Protein AF-A0A8S1RZX2-F1 (afdb_monomer_lite)

Radius of gyration: 19.87 Å; chains: 1; bounding box: 46×43×67 Å

Foldseek 3Di:
DDPPPPPPPPPDPADLALADQQFDQDCPVQQVVQVVVVVVVVLQVHDPVVVQVLVQVLLVCLPPPCNLVVQVQFAFPVNSVSRVSSVVVLVVVVKDKDKAAAPVQDKDKGWRDKAKFKDLDPPDGLQVGDRQPVPVVCVVVVVVSVVVVGQMKMKMKIKMWIQHSIGMDIHPDDHDSSHTKIWMKMFIDRDDDPVNVVVVVCCVVDPDDDDDPPDDDTSIHTYGINCNVCVVRVVRD

pLDDT: mean 73.35, std 20.53, range [26.11, 96.25]

Secondary structure (DSSP, 8-state):
-------TTSS-S--SSS--TT-B---GGGHHHHHHHHHHHHHTT--THHHHHHHHHHHHGGGSTTHHHHHHHHB-HHHHHHHHHHHHHHHHTT--EEEEE-TTS--EEEEEEEEEEEES-TTS-TTSPPP-TT-GGGHHHHHHHHHTT---EEEEEEEEEEE-SEEEEETTPPP-TT-EEEEEEEEEE----HHHHHHHHHHHHS---------S----EEEEETTHHHHH-GGG-

Organism: Paramecium octaurelia (NCBI:txid43137)

Sequence (237 aa):
MIKFCLNLKNYFSSSILPYNPKGYKNIQKYIEHHELIQKRLSTLEIQEDQFIFAFNNFIDSIQDEDFNEFAREVCDQKLANSFIEGLQRIQNEELKFEKIVDDETEEQIYFTDMNIFVNVNRNVSLFDHEILLNKPNKFPKVTALFSQGEEIMVCLSIGALIKSKVSLIISDQKYEPENFHHVRFMVLKDEFDQNGFFQTLKMAFLLNEKQMFLGQNPTWKIIDIDKYLQKQYPQFF

Structure (mmCIF, N/CA/C/O backbone):
data_AF-A0A8S1RZX2-F1
#
_entry.id   AF-A0A8S1RZX2-F1
#
loop_
_atom_site.group_PDB
_atom_site.id
_atom_site.type_symbol
_atom_site.label_atom_id
_atom_site.label_alt_id
_atom_site.label_comp_id
_atom_site.label_asym_id
_atom_site.label_entity_id
_atom_site.label_seq_id
_atom_site.pdbx_PDB_ins_code
_atom_site.Cartn_x
_atom_site.Cartn_y
_atom_site.Cartn_z
_atom_site.occupancy
_atom_site.B_iso_or_equiv
_atom_site.auth_seq_id
_atom_site.auth_comp_id
_atom_site.auth_asym_id
_atom_site.auth_atom_id
_atom_site.pdbx_PDB_model_num
ATOM 1 N N . MET A 1 1 ? -3.856 -27.407 39.255 1.00 34.25 1 MET A N 1
ATOM 2 C CA . MET A 1 1 ? -4.468 -26.380 38.386 1.00 34.25 1 MET A CA 1
ATOM 3 C C . MET A 1 1 ? -3.375 -25.378 38.026 1.00 34.25 1 MET A C 1
ATOM 5 O O . MET A 1 1 ? -3.146 -24.422 38.753 1.00 34.25 1 MET A O 1
ATOM 9 N N . ILE A 1 2 ? -2.581 -25.702 37.004 1.00 26.11 2 ILE A N 1
ATOM 10 C CA . ILE A 1 2 ? -1.409 -24.915 36.598 1.00 26.11 2 ILE A CA 1
ATOM 11 C C . ILE A 1 2 ? -1.910 -23.850 35.622 1.00 26.11 2 ILE A C 1
ATOM 13 O O . ILE A 1 2 ? -2.366 -24.185 34.532 1.00 26.11 2 ILE A O 1
ATOM 17 N N . LYS A 1 3 ? -1.869 -22.577 36.034 1.00 26.67 3 LYS A N 1
ATOM 18 C CA . LYS A 1 3 ? -2.052 -21.432 35.136 1.00 26.67 3 LYS A CA 1
ATOM 19 C C . LYS A 1 3 ? -0.917 -21.465 34.115 1.00 26.67 3 LYS A C 1
ATOM 21 O O . LYS A 1 3 ? 0.216 -21.115 34.438 1.00 26.67 3 LYS A O 1
ATOM 26 N N . PHE A 1 4 ? -1.227 -21.898 32.898 1.00 27.92 4 PHE A N 1
ATOM 27 C CA . PHE A 1 4 ? -0.392 -21.663 31.727 1.00 27.92 4 PHE A CA 1
ATOM 28 C C . PHE A 1 4 ? -0.425 -20.157 31.435 1.00 27.92 4 PHE A C 1
ATOM 30 O O . PHE A 1 4 ? -1.206 -19.669 30.625 1.00 27.92 4 PHE A O 1
ATOM 37 N N . CYS A 1 5 ? 0.403 -19.391 32.145 1.00 30.59 5 CYS A N 1
ATOM 38 C CA . CYS A 1 5 ? 0.821 -18.082 31.671 1.00 30.59 5 CYS A CA 1
ATOM 39 C C . CYS A 1 5 ? 1.738 -18.340 30.473 1.00 30.59 5 CYS A C 1
ATOM 41 O O . CYS A 1 5 ? 2.952 -18.471 30.630 1.00 30.59 5 CYS A O 1
ATOM 43 N N . LEU A 1 6 ? 1.144 -18.487 29.285 1.00 31.00 6 LEU A N 1
ATOM 44 C CA . LEU A 1 6 ? 1.886 -18.420 28.035 1.00 31.00 6 LEU A CA 1
ATOM 45 C C . LEU A 1 6 ? 2.603 -17.075 28.022 1.00 31.00 6 LEU A C 1
ATOM 47 O O . LEU A 1 6 ? 2.004 -16.002 28.001 1.00 31.00 6 LEU A O 1
ATOM 51 N N . ASN A 1 7 ? 3.919 -17.172 28.133 1.00 30.44 7 ASN A N 1
ATOM 52 C CA . ASN A 1 7 ? 4.860 -16.077 28.118 1.00 30.44 7 ASN A CA 1
ATOM 53 C C . ASN A 1 7 ? 4.867 -15.505 26.685 1.00 30.44 7 ASN A C 1
ATOM 55 O O . ASN A 1 7 ? 5.724 -15.837 25.873 1.00 30.44 7 ASN A O 1
ATOM 59 N N . LEU A 1 8 ? 3.867 -14.676 26.363 1.00 35.41 8 LEU A N 1
ATOM 60 C CA . LEU A 1 8 ? 3.617 -14.035 25.059 1.00 35.41 8 LEU A CA 1
ATOM 61 C C . LEU A 1 8 ? 4.690 -13.006 24.649 1.00 35.41 8 LEU A C 1
ATOM 63 O O . LEU A 1 8 ? 4.496 -12.236 23.716 1.00 35.41 8 LEU A O 1
ATOM 67 N N . LYS A 1 9 ? 5.843 -12.974 25.323 1.00 31.30 9 LYS A N 1
ATOM 68 C CA . LYS A 1 9 ? 6.919 -12.019 25.029 1.00 31.30 9 LYS A CA 1
ATOM 69 C C . LYS A 1 9 ? 7.837 -12.423 23.873 1.00 31.30 9 LYS A C 1
ATOM 71 O O . LYS A 1 9 ? 8.631 -11.590 23.462 1.00 31.30 9 LYS A O 1
ATOM 76 N N . ASN A 1 10 ? 7.717 -13.640 23.329 1.00 30.91 10 ASN A N 1
ATOM 77 C CA . ASN A 1 10 ? 8.643 -14.154 22.306 1.00 30.91 10 ASN A CA 1
ATOM 78 C C . ASN A 1 10 ? 7.989 -14.710 21.024 1.00 30.91 10 ASN A C 1
ATOM 80 O O . ASN A 1 10 ? 8.680 -15.344 20.233 1.00 30.91 10 ASN A O 1
ATOM 84 N N . TYR A 1 11 ? 6.704 -14.448 20.762 1.00 34.06 11 TYR A N 1
ATOM 85 C CA . TYR A 1 11 ? 6.093 -14.764 19.462 1.00 34.06 11 TYR A CA 1
ATOM 86 C C . TYR A 1 11 ? 5.983 -13.496 18.616 1.00 34.06 11 TYR A C 1
ATOM 88 O O . TYR A 1 11 ? 4.933 -12.876 18.511 1.00 34.06 11 TYR A O 1
ATOM 96 N N . PHE A 1 12 ? 7.136 -13.141 18.051 1.00 34.50 12 PHE A N 1
ATOM 97 C CA . PHE A 1 12 ? 7.386 -12.073 17.089 1.00 34.50 12 PHE A CA 1
ATOM 98 C C . PHE A 1 12 ? 7.160 -10.627 17.551 1.00 34.50 12 PHE A C 1
ATOM 100 O O . PHE A 1 12 ? 6.089 -10.185 17.946 1.00 34.50 12 PHE A O 1
ATOM 107 N N . SER A 1 13 ? 8.187 -9.821 17.312 1.00 39.94 13 SER A N 1
ATOM 108 C CA . SER A 1 13 ? 8.127 -8.369 17.160 1.00 39.94 13 SER A CA 1
ATOM 109 C C . SER A 1 13 ? 7.334 -7.921 15.908 1.00 39.94 13 SER A C 1
ATOM 111 O O . SER A 1 13 ? 7.712 -6.937 15.273 1.00 39.94 13 SER A O 1
ATOM 113 N N . SER A 1 14 ? 6.299 -8.655 15.483 1.00 52.69 14 SER A N 1
ATOM 114 C CA . SER A 1 14 ? 5.601 -8.482 14.201 1.00 52.69 14 SER A CA 1
ATOM 115 C C . SER A 1 14 ? 4.164 -8.024 14.420 1.00 52.69 14 SER A C 1
ATOM 117 O O . SER A 1 14 ? 3.421 -8.651 15.170 1.00 52.69 14 SER A O 1
ATOM 119 N N . SER A 1 15 ? 3.761 -6.955 13.741 1.00 65.31 15 SER A N 1
ATOM 120 C CA . SER A 1 15 ? 2.368 -6.501 13.704 1.00 65.31 15 SER A CA 1
ATOM 121 C C . SER A 1 15 ? 1.402 -7.649 13.358 1.00 65.31 15 SER A C 1
ATOM 123 O O . SER A 1 15 ? 1.743 -8.503 12.541 1.00 65.31 15 SER A O 1
ATOM 125 N N . ILE A 1 16 ? 0.215 -7.676 13.978 1.00 80.19 16 ILE A N 1
ATOM 126 C CA . ILE A 1 16 ? -0.843 -8.678 13.716 1.00 80.19 16 ILE A CA 1
ATOM 127 C C . ILE A 1 16 ? -1.380 -8.545 12.287 1.00 80.19 16 ILE A C 1
ATOM 129 O O . ILE A 1 16 ? -1.708 -9.542 11.656 1.00 80.19 16 ILE A O 1
ATOM 133 N N . LEU A 1 17 ? -1.415 -7.315 11.779 1.00 88.94 17 LEU A N 1
ATOM 134 C CA . LEU A 1 17 ? -1.855 -6.958 10.437 1.00 88.94 17 LEU A CA 1
ATOM 135 C C . LEU A 1 17 ? -0.708 -6.228 9.712 1.00 88.94 17 LEU A C 1
ATOM 137 O O . LEU A 1 17 ? 0.071 -5.544 10.391 1.00 88.94 17 LEU A O 1
ATOM 141 N N . PRO A 1 18 ? -0.592 -6.296 8.373 1.00 92.25 18 PRO A N 1
ATOM 142 C CA . PRO A 1 18 ? 0.339 -5.475 7.588 1.00 92.25 18 PRO A CA 1
ATOM 143 C C . PRO A 1 18 ? -0.074 -3.994 7.531 1.00 92.25 18 PRO A C 1
ATOM 145 O O . PRO A 1 18 ? -0.214 -3.394 6.476 1.00 92.25 18 PRO A O 1
ATOM 148 N N . TYR A 1 19 ? -0.304 -3.408 8.700 1.00 92.06 19 TYR A N 1
ATOM 149 C CA . TYR A 1 19 ? -0.758 -2.047 8.917 1.00 92.06 19 TYR A CA 1
ATOM 150 C C . TYR A 1 19 ? -0.314 -1.619 10.320 1.00 92.06 19 TYR A C 1
ATOM 152 O O . TYR A 1 19 ? -0.424 -2.386 11.281 1.00 92.06 19 TYR A O 1
ATOM 160 N N . ASN A 1 20 ? 0.225 -0.413 10.445 1.00 90.56 20 ASN A N 1
ATOM 161 C CA . ASN A 1 20 ? 0.662 0.194 11.693 1.00 90.56 20 ASN A CA 1
ATOM 162 C C . ASN A 1 20 ? -0.314 1.318 12.066 1.00 90.56 20 ASN A C 1
ATOM 164 O O . ASN A 1 20 ? -0.134 2.432 11.581 1.00 90.56 20 ASN A O 1
ATOM 168 N N . PRO A 1 21 ? -1.277 1.103 12.981 1.00 86.00 21 PRO A N 1
ATOM 169 C CA . PRO A 1 21 ? -2.281 2.127 13.290 1.00 86.00 21 PRO A CA 1
ATOM 170 C C . PRO A 1 21 ? -1.715 3.406 13.924 1.00 86.00 21 PRO A C 1
ATOM 172 O O . PRO A 1 21 ? -2.374 4.438 13.950 1.00 86.00 21 PRO A O 1
ATOM 175 N N . LYS A 1 22 ? -0.471 3.366 14.422 1.00 86.88 22 LYS A N 1
ATOM 176 C CA . LYS A 1 22 ? 0.242 4.552 14.927 1.00 86.88 22 LYS A CA 1
ATOM 177 C C . LYS A 1 22 ? 0.877 5.402 13.824 1.00 86.88 22 LYS A C 1
ATOM 179 O O . LYS A 1 22 ? 1.449 6.443 14.139 1.00 86.88 22 LYS A O 1
ATOM 184 N N . GLY A 1 23 ? 0.879 4.898 12.590 1.00 88.19 23 GLY A N 1
ATOM 185 C CA . GLY A 1 23 ? 1.500 5.496 11.416 1.00 88.19 23 GLY A CA 1
ATOM 186 C C . GLY A 1 23 ? 2.916 6.029 11.634 1.00 88.19 23 GLY A C 1
ATOM 187 O O . GLY A 1 23 ? 3.683 5.577 12.495 1.00 88.19 23 GLY A O 1
ATOM 188 N N . TYR A 1 24 ? 3.266 6.999 10.801 1.00 90.25 24 TYR A N 1
ATOM 189 C CA . TYR A 1 24 ? 4.520 7.731 10.789 1.00 90.25 24 TYR A CA 1
ATOM 190 C C . TYR A 1 24 ? 4.225 9.232 10.871 1.00 90.25 24 TYR A C 1
ATOM 192 O O . TYR A 1 24 ? 3.412 9.746 10.114 1.00 90.25 24 TYR A O 1
ATOM 200 N N . LYS A 1 25 ? 4.922 9.942 11.769 1.00 86.50 25 LYS A N 1
ATOM 201 C CA . LYS A 1 25 ? 4.722 11.391 11.997 1.00 86.50 25 LYS A CA 1
ATOM 202 C C . LYS A 1 25 ? 5.860 12.273 11.486 1.00 86.50 25 LYS A C 1
ATOM 204 O O . LYS A 1 25 ? 5.687 13.465 11.278 1.00 86.50 25 LYS A O 1
ATOM 209 N N . ASN A 1 26 ? 7.058 11.709 11.324 1.00 84.00 26 ASN A N 1
ATOM 210 C CA . ASN A 1 26 ? 8.225 12.471 10.883 1.00 84.00 26 ASN A CA 1
ATOM 211 C C . ASN A 1 26 ? 8.453 12.277 9.382 1.00 84.00 26 ASN A C 1
ATOM 213 O O . ASN A 1 26 ? 9.113 11.318 8.967 1.00 84.00 26 ASN A O 1
ATOM 217 N N . ILE A 1 27 ? 7.908 13.210 8.601 1.00 84.50 27 ILE A N 1
ATOM 218 C CA . ILE A 1 27 ? 7.980 13.199 7.138 1.00 84.50 27 ILE A CA 1
ATOM 219 C C . ILE A 1 27 ? 9.091 14.090 6.565 1.00 84.50 27 ILE A C 1
ATOM 221 O O . ILE A 1 27 ? 9.415 13.967 5.389 1.00 84.50 27 ILE A O 1
ATOM 225 N N . GLN A 1 28 ? 9.726 14.939 7.386 1.00 84.88 28 GLN A N 1
ATOM 226 C CA . GLN A 1 28 ? 10.632 16.003 6.923 1.00 84.88 28 GLN A CA 1
ATOM 227 C C . GLN A 1 28 ? 11.755 15.487 6.016 1.00 84.88 28 GLN A C 1
ATOM 229 O O . GLN A 1 28 ? 12.095 16.106 5.013 1.00 84.88 28 GLN A O 1
ATOM 234 N N . LYS A 1 29 ? 12.308 14.315 6.343 1.00 84.50 29 LYS A N 1
ATOM 235 C CA . LYS A 1 29 ? 13.390 13.681 5.575 1.00 84.50 29 LYS A CA 1
ATOM 236 C C . LYS A 1 29 ? 12.986 13.201 4.175 1.00 84.50 29 LYS A C 1
ATOM 238 O O . LYS A 1 29 ? 13.853 12.761 3.433 1.00 84.50 29 LYS A O 1
ATOM 243 N N . TYR A 1 30 ? 11.698 13.213 3.836 1.00 82.88 30 TYR A N 1
ATOM 244 C CA . TYR A 1 30 ? 11.186 12.747 2.547 1.00 82.88 3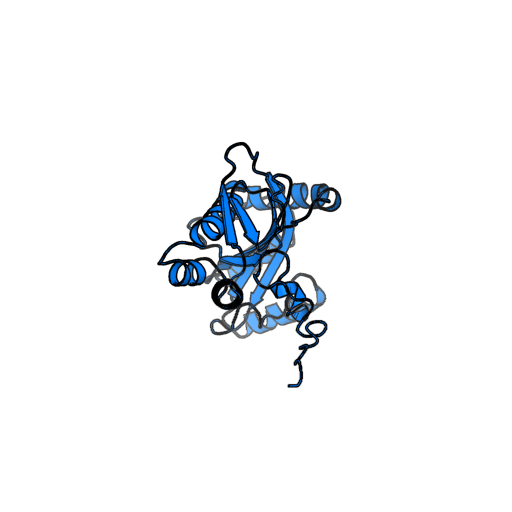0 TYR A CA 1
ATOM 245 C C . TYR A 1 30 ? 10.814 13.885 1.598 1.00 82.88 30 TYR A C 1
ATOM 247 O O . TYR A 1 30 ? 10.617 13.619 0.421 1.00 82.88 30 TYR A O 1
ATOM 255 N N . ILE A 1 31 ? 10.770 15.134 2.072 1.00 82.38 31 ILE A N 1
ATOM 256 C CA . ILE A 1 31 ? 10.348 16.287 1.262 1.00 82.38 31 ILE A CA 1
ATOM 257 C C . ILE A 1 31 ? 11.275 16.479 0.053 1.00 82.38 31 ILE A C 1
ATOM 259 O O . ILE A 1 31 ? 10.807 16.542 -1.078 1.00 82.38 31 ILE A O 1
ATOM 263 N N . GLU A 1 32 ? 12.594 16.462 0.269 1.00 79.00 32 GLU A N 1
ATOM 264 C CA . GLU A 1 32 ? 13.575 16.619 -0.818 1.00 79.00 32 GLU A CA 1
ATOM 265 C C . GLU A 1 32 ? 13.512 15.467 -1.839 1.00 79.00 32 GLU A C 1
ATOM 267 O O . GLU A 1 32 ? 13.664 15.670 -3.044 1.00 79.00 32 GLU A O 1
ATOM 272 N N . HIS A 1 33 ? 13.270 14.238 -1.370 1.00 80.25 33 HIS A N 1
ATOM 273 C CA . HIS A 1 33 ? 13.117 13.076 -2.247 1.00 80.25 33 HIS A CA 1
ATOM 274 C C . HIS A 1 33 ? 11.814 13.134 -3.047 1.00 80.25 33 HIS A C 1
ATOM 276 O O . HIS A 1 33 ? 11.810 12.778 -4.228 1.00 80.25 33 HIS A O 1
ATOM 282 N N . HIS A 1 34 ? 10.738 13.612 -2.425 1.00 88.44 34 HIS A N 1
ATOM 283 C CA . HIS A 1 34 ? 9.432 13.737 -3.046 1.00 88.44 34 HIS A CA 1
ATOM 284 C C . HIS A 1 34 ? 9.476 14.664 -4.260 1.00 88.44 34 HIS A C 1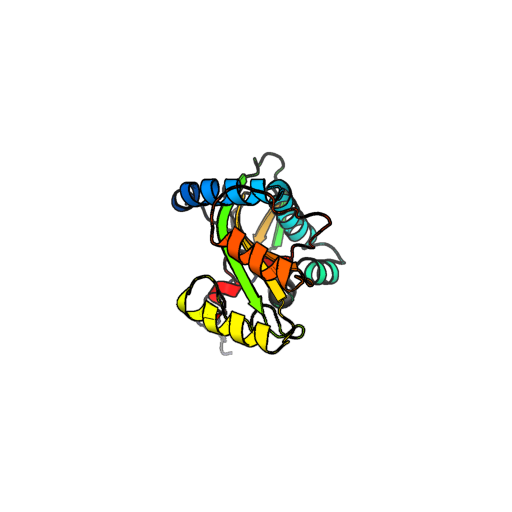
ATOM 286 O O . HIS A 1 34 ? 9.073 14.220 -5.327 1.00 88.44 34 HIS A O 1
ATOM 292 N N . GLU A 1 35 ? 10.045 15.870 -4.156 1.00 86.88 35 GLU A N 1
ATOM 293 C CA . GLU A 1 35 ? 10.114 16.817 -5.285 1.00 86.88 35 GLU A CA 1
ATOM 294 C C . GLU A 1 35 ? 10.847 16.226 -6.503 1.00 86.88 35 GLU A C 1
ATOM 296 O O . GLU A 1 35 ? 10.402 16.341 -7.651 1.00 86.88 35 GLU A O 1
ATOM 301 N N . LEU A 1 36 ? 11.970 15.537 -6.263 1.00 82.50 36 LEU A N 1
ATOM 302 C CA . LEU A 1 36 ? 12.744 14.900 -7.328 1.00 82.50 36 LEU A CA 1
ATOM 303 C C . LEU A 1 36 ? 11.964 13.763 -7.997 1.00 82.50 36 LEU A C 1
ATOM 305 O O . LEU A 1 36 ? 12.006 13.624 -9.223 1.00 82.50 36 LEU A O 1
ATOM 309 N N . ILE A 1 37 ? 11.298 12.925 -7.203 1.00 80.81 37 ILE A N 1
ATOM 310 C CA . ILE A 1 37 ? 10.537 11.781 -7.710 1.00 80.81 37 ILE A CA 1
ATOM 311 C C . ILE A 1 37 ? 9.271 12.264 -8.413 1.00 80.81 37 ILE A C 1
ATOM 313 O O . ILE A 1 37 ? 9.016 11.821 -9.526 1.00 80.81 37 ILE A O 1
ATOM 317 N N . GLN A 1 38 ? 8.540 13.215 -7.835 1.00 83.75 38 GLN A N 1
ATOM 318 C CA . GLN A 1 38 ? 7.353 13.832 -8.422 1.00 83.75 38 GLN A CA 1
ATOM 319 C C . GLN A 1 38 ? 7.666 14.391 -9.809 1.00 83.75 38 GLN A C 1
ATOM 321 O O . GLN A 1 38 ? 7.003 14.023 -10.774 1.00 83.75 38 GLN A O 1
ATOM 326 N N . LYS A 1 39 ? 8.753 15.165 -9.958 1.00 80.00 39 LYS A N 1
ATOM 327 C CA . LYS A 1 39 ? 9.185 15.659 -11.275 1.00 80.00 39 LYS A CA 1
ATOM 328 C C . LYS A 1 39 ? 9.396 14.522 -12.279 1.00 80.00 39 LYS A C 1
ATOM 330 O O . LYS A 1 39 ? 9.016 14.656 -13.440 1.00 80.00 39 LYS A O 1
ATOM 335 N N . ARG A 1 40 ? 9.996 13.403 -11.856 1.00 73.06 40 ARG A N 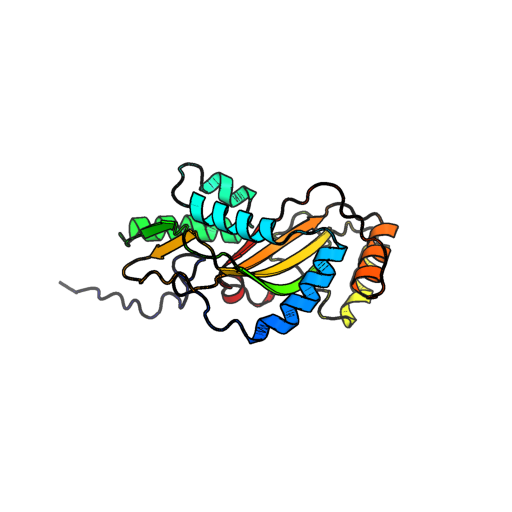1
ATOM 336 C CA . ARG A 1 40 ? 10.167 12.223 -12.720 1.00 73.06 40 ARG A CA 1
ATOM 337 C C . ARG A 1 40 ? 8.816 11.605 -13.069 1.00 73.06 40 ARG A C 1
ATOM 339 O O . ARG A 1 40 ? 8.561 11.392 -14.245 1.00 73.06 40 ARG A O 1
ATOM 346 N N . LEU A 1 41 ? 7.938 11.375 -12.099 1.00 75.12 41 LEU A N 1
ATOM 347 C CA . LEU A 1 41 ? 6.613 10.794 -12.330 1.00 75.12 41 LEU A CA 1
ATOM 348 C C . LEU A 1 41 ? 5.735 11.665 -13.237 1.00 75.12 41 LEU A C 1
ATOM 350 O O . LEU A 1 41 ? 5.081 11.119 -14.121 1.00 75.12 41 LEU A O 1
ATOM 354 N N . SER A 1 42 ? 5.812 12.997 -13.139 1.00 72.88 42 SER A N 1
ATOM 355 C CA . SER A 1 42 ? 5.148 13.900 -14.087 1.00 72.88 42 SER A CA 1
ATOM 356 C C . SER A 1 42 ? 5.639 13.699 -15.522 1.00 72.88 42 SER A C 1
ATOM 358 O O . SER A 1 42 ? 4.831 13.703 -16.444 1.00 72.88 42 SER A O 1
ATOM 360 N N . THR A 1 43 ? 6.943 13.466 -15.738 1.00 69.12 43 THR A N 1
ATOM 361 C CA . THR A 1 43 ? 7.455 13.141 -17.089 1.00 69.12 43 THR A CA 1
ATOM 362 C C . THR A 1 43 ? 6.988 11.780 -17.603 1.00 69.12 43 THR A C 1
ATOM 364 O O . THR A 1 43 ? 7.095 11.516 -18.798 1.00 69.12 43 THR A O 1
ATOM 367 N N . LEU A 1 44 ? 6.490 10.929 -16.702 1.00 67.19 44 LEU A N 1
ATOM 368 C CA . LEU A 1 44 ? 5.913 9.618 -16.988 1.00 67.19 44 LEU A CA 1
ATOM 369 C C . LEU A 1 44 ? 4.381 9.647 -17.083 1.00 67.19 44 LEU A C 1
ATOM 371 O O . LEU A 1 44 ? 3.786 8.588 -17.252 1.00 67.19 44 LEU A O 1
ATOM 375 N N . GLU A 1 45 ? 3.758 10.823 -16.938 1.00 71.00 45 GLU A N 1
ATOM 376 C CA . GLU A 1 45 ? 2.299 11.010 -16.894 1.00 71.00 45 GLU A CA 1
ATOM 377 C C . GLU A 1 45 ? 1.598 10.223 -15.764 1.00 71.00 45 GLU A C 1
ATOM 379 O O . GLU A 1 45 ? 0.395 9.971 -15.817 1.00 71.00 45 GLU A O 1
ATOM 384 N N . ILE A 1 46 ? 2.332 9.867 -14.705 1.00 73.56 46 ILE A N 1
ATOM 385 C CA . ILE A 1 46 ? 1.797 9.175 -13.525 1.00 73.56 46 ILE A CA 1
ATOM 386 C C . ILE A 1 46 ? 1.248 10.216 -12.542 1.00 73.56 46 ILE A C 1
ATOM 388 O O . ILE A 1 46 ? 1.974 11.123 -12.133 1.00 73.56 46 ILE A O 1
ATOM 392 N N . GLN A 1 47 ? -0.021 10.069 -12.151 1.00 77.75 47 GLN A N 1
ATOM 393 C CA . GLN A 1 47 ? -0.721 10.997 -11.255 1.00 77.75 47 GLN A CA 1
ATOM 394 C C . GLN A 1 47 ? -0.667 10.528 -9.797 1.00 77.75 47 GLN A C 1
ATOM 396 O O . GLN A 1 47 ? -0.803 9.338 -9.515 1.00 77.75 47 GLN A O 1
ATOM 401 N N . GLU A 1 48 ? -0.509 11.469 -8.868 1.00 84.50 48 GLU A N 1
ATOM 402 C CA . GLU A 1 48 ? -0.382 11.191 -7.431 1.00 84.50 48 GLU A CA 1
ATOM 403 C C . GLU A 1 48 ? -1.672 10.634 -6.818 1.00 84.50 48 GLU A C 1
ATOM 405 O O . GLU A 1 48 ? -1.632 9.654 -6.070 1.00 84.50 48 GLU A O 1
ATOM 410 N N . ASP A 1 49 ? -2.815 11.196 -7.217 1.00 83.94 49 ASP A N 1
ATOM 411 C CA . ASP A 1 49 ? -4.145 10.845 -6.706 1.00 83.94 49 ASP A CA 1
ATOM 412 C C . ASP A 1 49 ? -4.478 9.359 -6.882 1.00 83.94 49 ASP A C 1
ATOM 414 O O . ASP A 1 49 ? -5.208 8.778 -6.081 1.00 83.94 49 ASP A O 1
ATOM 418 N N . GLN A 1 50 ? -3.903 8.706 -7.898 1.00 84.88 50 GLN A N 1
ATOM 419 C CA . GLN A 1 50 ? -4.108 7.277 -8.143 1.00 84.88 50 GLN A CA 1
ATOM 420 C C . GLN A 1 50 ? -3.554 6.411 -7.005 1.00 84.88 50 GLN A C 1
ATOM 422 O O . GLN A 1 50 ? -4.147 5.384 -6.679 1.00 84.88 50 GLN A O 1
ATOM 427 N N . PHE A 1 51 ? -2.445 6.815 -6.377 1.00 89.56 51 PHE A N 1
ATOM 428 C CA . PHE A 1 51 ? -1.840 6.069 -5.271 1.00 89.56 51 PHE A CA 1
ATOM 429 C C . PHE A 1 51 ? -2.628 6.237 -3.973 1.00 89.56 51 PHE A C 1
ATOM 431 O O . PHE A 1 51 ? -2.828 5.258 -3.253 1.00 89.56 51 PHE A O 1
ATOM 438 N N . ILE A 1 52 ? -3.099 7.458 -3.698 1.00 91.50 52 ILE A N 1
ATOM 439 C CA . ILE A 1 52 ? -3.972 7.742 -2.551 1.00 91.50 52 ILE A CA 1
ATOM 440 C C . ILE A 1 52 ? -5.274 6.950 -2.701 1.00 91.50 52 ILE A C 1
ATOM 442 O O . ILE A 1 52 ? -5.636 6.192 -1.804 1.00 91.50 52 ILE A O 1
ATOM 446 N N . PHE A 1 53 ? -5.923 7.038 -3.866 1.00 89.56 53 PHE A N 1
ATOM 447 C CA . PHE A 1 53 ? -7.151 6.302 -4.170 1.00 89.56 53 PHE A CA 1
ATOM 448 C C . PHE A 1 53 ? -6.979 4.786 -4.023 1.00 89.56 53 PHE A C 1
ATOM 450 O O . PHE A 1 53 ? -7.798 4.133 -3.380 1.00 89.56 53 PHE A O 1
ATOM 457 N N . ALA A 1 54 ? -5.897 4.222 -4.570 1.00 90.50 54 ALA A N 1
ATOM 458 C CA . ALA A 1 54 ? -5.616 2.793 -4.459 1.00 90.50 54 ALA A CA 1
ATOM 459 C C . ALA A 1 54 ? -5.437 2.348 -3.000 1.00 90.50 54 ALA A C 1
ATOM 461 O O . ALA A 1 54 ? -5.991 1.324 -2.600 1.00 90.50 54 ALA A O 1
ATOM 462 N N . PHE A 1 55 ? -4.695 3.117 -2.196 1.00 94.12 55 PHE A N 1
ATOM 463 C CA . PHE A 1 55 ? -4.513 2.809 -0.779 1.00 94.12 55 PHE A CA 1
ATOM 464 C C . PHE A 1 55 ? -5.826 2.922 0.002 1.00 94.12 55 PHE A C 1
ATOM 466 O O . PHE A 1 55 ? -6.170 1.997 0.735 1.00 94.12 55 PHE A O 1
ATOM 473 N N . ASN A 1 56 ? -6.588 4.000 -0.201 1.00 93.00 56 ASN A N 1
ATOM 474 C CA . ASN A 1 56 ? -7.884 4.199 0.443 1.00 93.00 56 ASN A CA 1
ATOM 475 C C . ASN A 1 56 ? -8.845 3.057 0.152 1.00 93.00 56 ASN A C 1
ATOM 477 O O . ASN A 1 56 ? -9.378 2.481 1.089 1.00 93.00 56 ASN A O 1
ATOM 481 N N . ASN A 1 57 ? -9.029 2.702 -1.122 1.00 91.88 57 ASN A N 1
ATOM 482 C CA . ASN A 1 57 ? -9.938 1.622 -1.502 1.00 91.88 57 ASN A CA 1
ATOM 483 C C . ASN A 1 57 ? -9.503 0.287 -0.905 1.00 91.88 57 ASN A C 1
ATOM 485 O O . ASN A 1 57 ? -10.340 -0.482 -0.442 1.00 91.88 57 ASN A O 1
ATOM 489 N N . PHE A 1 58 ? -8.195 0.016 -0.882 1.00 94.75 58 PHE A N 1
ATOM 490 C CA . PHE A 1 58 ? -7.688 -1.196 -0.255 1.00 94.75 58 PHE A CA 1
ATOM 491 C C . PHE A 1 58 ? -8.038 -1.255 1.231 1.00 94.75 58 PHE A C 1
ATOM 493 O O . PHE A 1 58 ? -8.604 -2.250 1.675 1.00 94.75 58 PHE A O 1
ATOM 500 N N . ILE A 1 59 ? -7.772 -0.190 1.989 1.00 95.12 59 ILE A N 1
ATOM 501 C CA . ILE A 1 59 ? -8.103 -0.155 3.418 1.00 95.12 59 ILE A CA 1
ATOM 502 C C . ILE A 1 59 ? -9.623 -0.153 3.649 1.00 95.12 59 ILE A C 1
ATOM 504 O O . ILE A 1 59 ? -10.099 -0.818 4.568 1.00 95.12 59 ILE A O 1
ATOM 508 N N . ASP A 1 60 ? -10.386 0.545 2.808 1.00 92.81 60 ASP A N 1
ATOM 509 C CA . ASP A 1 60 ? -11.842 0.653 2.916 1.00 92.81 60 ASP A CA 1
ATOM 510 C C . ASP A 1 60 ? -12.537 -0.701 2.723 1.00 92.81 60 ASP A C 1
ATOM 512 O O . ASP A 1 60 ? -13.468 -1.026 3.464 1.00 92.81 60 ASP A O 1
ATOM 516 N N . SER A 1 61 ? -12.002 -1.519 1.813 1.00 92.56 61 SER A N 1
ATOM 517 C CA . SER A 1 61 ? -12.533 -2.840 1.463 1.00 92.56 61 SER A CA 1
ATOM 518 C C . SER A 1 61 ? -12.290 -3.941 2.500 1.00 92.56 61 SER A C 1
ATOM 520 O O . SER A 1 61 ? -12.811 -5.040 2.360 1.00 92.56 61 SER A O 1
ATOM 522 N N . ILE A 1 62 ? -11.496 -3.698 3.552 1.00 92.94 62 ILE A N 1
ATOM 523 C CA . ILE A 1 62 ? -11.047 -4.755 4.485 1.00 92.94 62 ILE A CA 1
ATOM 524 C C . ILE A 1 62 ? -12.200 -5.480 5.205 1.00 92.94 62 ILE A C 1
ATOM 526 O O . ILE A 1 62 ? -12.024 -6.601 5.686 1.00 92.94 62 ILE A O 1
ATOM 530 N N . GLN A 1 63 ? -13.370 -4.849 5.303 1.00 91.50 63 GLN A N 1
ATOM 531 C CA . GLN A 1 63 ? -14.561 -5.427 5.934 1.00 91.50 63 GLN A CA 1
ATOM 532 C C . GLN A 1 63 ? -15.575 -5.993 4.929 1.00 91.50 63 GLN A C 1
ATOM 534 O O . GLN A 1 63 ? -16.607 -6.513 5.357 1.00 91.50 63 GLN A O 1
ATOM 539 N N . ASP A 1 64 ? -15.292 -5.907 3.630 1.00 92.12 64 ASP A N 1
ATOM 540 C CA . ASP A 1 64 ? -16.199 -6.353 2.578 1.00 92.12 64 ASP A CA 1
ATOM 541 C C . ASP A 1 64 ? -16.138 -7.881 2.413 1.00 92.12 64 ASP A C 1
ATOM 543 O O . ASP A 1 64 ? -15.115 -8.527 2.664 1.00 92.12 64 ASP A O 1
ATOM 547 N N . GLU A 1 65 ? -17.250 -8.488 1.989 1.00 93.00 65 GLU A N 1
ATOM 548 C CA . GLU A 1 65 ? -17.365 -9.950 1.861 1.00 93.00 65 GLU A CA 1
ATOM 549 C C . GLU A 1 65 ? -16.410 -10.532 0.803 1.00 93.00 65 GLU A C 1
ATOM 551 O O . GLU A 1 65 ? -15.938 -11.666 0.934 1.00 93.00 65 GLU A O 1
ATOM 556 N N . ASP A 1 66 ? -16.093 -9.752 -0.230 1.00 93.19 66 ASP A N 1
ATOM 557 C CA . ASP A 1 66 ? -15.218 -10.097 -1.351 1.00 93.19 66 ASP A CA 1
ATOM 558 C C . ASP A 1 66 ? -13.766 -9.615 -1.172 1.00 93.19 66 ASP A C 1
ATOM 560 O O . ASP A 1 66 ? -12.937 -9.818 -2.067 1.00 93.19 66 ASP A O 1
ATOM 564 N N . PHE A 1 67 ? -13.400 -9.084 0.005 1.00 92.62 67 PHE A N 1
ATOM 565 C CA . PHE A 1 67 ? -12.055 -8.564 0.289 1.00 92.62 67 PHE A CA 1
ATOM 566 C C . PHE A 1 67 ? -10.933 -9.529 -0.113 1.00 92.62 67 PHE A C 1
ATOM 568 O O . PHE A 1 67 ? -9.906 -9.121 -0.648 1.00 92.62 67 PHE A O 1
ATOM 575 N N . ASN A 1 68 ? -11.109 -10.832 0.120 1.00 94.44 68 ASN A N 1
ATOM 576 C CA . ASN A 1 68 ? -10.084 -11.830 -0.191 1.00 94.44 68 ASN A CA 1
ATOM 577 C C . ASN A 1 68 ? -9.773 -11.934 -1.693 1.00 94.44 68 ASN A C 1
ATOM 579 O O . ASN A 1 68 ? -8.646 -12.271 -2.061 1.00 94.44 68 ASN A O 1
ATOM 583 N N . GLU A 1 69 ? -10.774 -11.748 -2.553 1.00 90.75 69 GLU A N 1
ATOM 584 C CA . GLU A 1 69 ? -10.600 -11.739 -4.007 1.00 90.75 69 GLU A CA 1
ATOM 585 C C . GLU A 1 69 ? -9.957 -10.422 -4.432 1.00 90.75 69 GLU A C 1
ATOM 587 O O . GLU A 1 69 ? -8.883 -10.433 -5.041 1.00 90.75 69 GLU A O 1
ATOM 592 N N . PHE A 1 70 ? -10.532 -9.311 -3.971 1.00 88.44 70 PHE A N 1
ATOM 593 C CA . PHE A 1 70 ? -10.034 -7.969 -4.236 1.00 88.44 70 PHE A CA 1
ATOM 594 C C . PHE A 1 70 ? -8.562 -7.794 -3.829 1.00 88.44 70 PHE A C 1
ATOM 596 O O . PHE A 1 70 ? -7.735 -7.363 -4.631 1.00 88.44 70 PHE A O 1
ATOM 603 N N . ALA A 1 71 ? -8.179 -8.231 -2.625 1.00 90.44 71 ALA A N 1
ATOM 604 C CA . ALA A 1 71 ? -6.809 -8.152 -2.125 1.00 90.44 71 ALA A CA 1
ATOM 605 C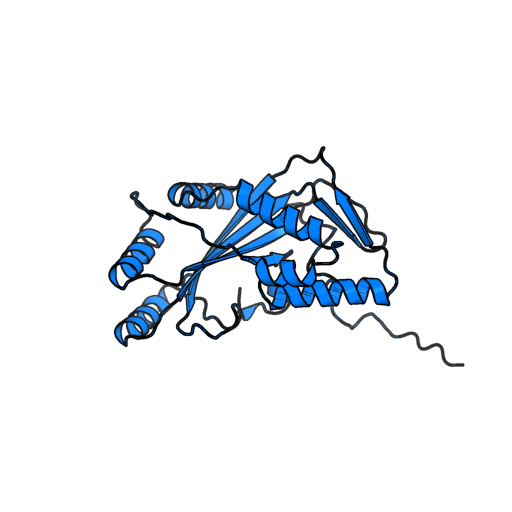 C . ALA A 1 71 ? -5.808 -8.902 -3.017 1.00 90.44 71 ALA A C 1
ATOM 607 O O . ALA A 1 71 ? -4.680 -8.447 -3.190 1.00 90.44 71 ALA A O 1
ATOM 608 N N . ARG A 1 72 ? -6.186 -10.043 -3.605 1.00 87.44 72 ARG A N 1
ATOM 609 C CA . ARG A 1 72 ? -5.297 -10.802 -4.508 1.00 87.44 72 ARG A CA 1
ATOM 610 C C . ARG A 1 72 ? -5.135 -10.127 -5.868 1.00 87.44 72 ARG A C 1
ATOM 612 O O . ARG A 1 72 ? -4.095 -10.284 -6.515 1.00 87.44 72 ARG A O 1
ATOM 619 N N . GLU A 1 73 ? -6.142 -9.378 -6.297 1.00 85.12 73 GLU A N 1
ATOM 620 C CA . GLU A 1 73 ? -6.084 -8.595 -7.524 1.00 85.12 73 GLU A CA 1
ATOM 621 C C . GLU A 1 73 ? -5.156 -7.385 -7.355 1.00 85.12 73 GLU A C 1
ATOM 623 O O . GLU A 1 73 ? -4.208 -7.220 -8.132 1.00 85.12 73 GLU A O 1
ATOM 628 N N . VAL A 1 74 ? -5.367 -6.600 -6.295 1.00 84.75 74 VAL A N 1
ATOM 629 C CA . VAL A 1 74 ? -4.725 -5.286 -6.114 1.00 84.75 74 VAL A CA 1
ATOM 630 C C . VAL A 1 74 ? -3.403 -5.321 -5.346 1.00 84.75 74 VAL A C 1
ATOM 632 O O . VAL A 1 74 ? -2.621 -4.375 -5.439 1.00 84.75 74 VAL A O 1
ATOM 635 N N . CYS A 1 75 ? -3.104 -6.396 -4.615 1.00 85.94 75 CYS A N 1
ATOM 636 C CA . CYS A 1 75 ? -1.853 -6.540 -3.870 1.00 85.94 75 CYS A CA 1
ATOM 637 C C . CYS A 1 75 ? -0.957 -7.652 -4.428 1.00 85.94 75 CYS A C 1
ATOM 639 O O . CYS A 1 75 ? -1.372 -8.517 -5.206 1.00 85.94 75 CYS A O 1
ATOM 641 N N . ASP A 1 76 ? 0.307 -7.649 -4.002 1.00 86.31 76 ASP A N 1
ATOM 642 C CA . ASP A 1 76 ? 1.133 -8.851 -4.075 1.00 86.31 76 ASP A CA 1
ATOM 643 C C . ASP A 1 76 ? 0.527 -9.983 -3.226 1.00 86.31 76 ASP A C 1
ATOM 645 O O . ASP A 1 76 ? -0.036 -9.755 -2.152 1.00 86.31 76 ASP A O 1
ATOM 649 N N . GLN A 1 77 ? 0.701 -11.223 -3.688 1.00 86.31 77 GLN A N 1
ATOM 650 C CA . GLN A 1 77 ? 0.150 -12.414 -3.049 1.00 86.31 77 GLN A CA 1
ATOM 651 C C . GLN A 1 77 ? 0.576 -12.575 -1.580 1.00 86.31 77 GLN A C 1
ATOM 653 O O . GLN A 1 77 ? -0.241 -12.986 -0.755 1.00 86.31 77 GLN A O 1
ATOM 658 N N . LYS A 1 78 ? 1.832 -12.266 -1.227 1.00 88.00 78 LYS A N 1
ATOM 659 C CA . LYS A 1 78 ? 2.323 -12.360 0.157 1.00 88.00 78 LYS A CA 1
ATOM 660 C C . LYS A 1 78 ? 1.667 -11.310 1.043 1.00 88.00 78 LYS A C 1
ATOM 662 O O . LYS A 1 78 ? 1.305 -11.626 2.176 1.00 88.00 78 LYS A O 1
ATOM 667 N N . LEU A 1 79 ? 1.491 -10.090 0.534 1.00 89.75 79 LEU A N 1
ATOM 668 C CA . LEU A 1 79 ? 0.814 -9.024 1.269 1.00 89.75 79 LEU A CA 1
ATOM 669 C C . LEU A 1 79 ? -0.663 -9.369 1.477 1.00 89.75 79 LEU A C 1
ATOM 671 O O . LEU A 1 79 ? -1.138 -9.313 2.609 1.00 89.75 79 LEU A O 1
ATOM 675 N N . ALA A 1 80 ? -1.349 -9.802 0.415 1.00 90.50 80 ALA A N 1
ATOM 676 C CA . ALA A 1 80 ? -2.742 -10.232 0.469 1.00 90.50 80 ALA A CA 1
ATOM 677 C C . ALA A 1 80 ? -2.937 -11.351 1.502 1.00 90.50 80 ALA A C 1
ATOM 679 O O . ALA A 1 80 ? -3.757 -11.219 2.405 1.00 90.50 80 ALA A O 1
ATOM 680 N N . ASN A 1 81 ? -2.123 -12.411 1.443 1.00 91.88 81 ASN A N 1
ATOM 681 C CA . ASN A 1 81 ? -2.194 -13.509 2.410 1.00 91.88 81 ASN A CA 1
ATOM 682 C C . ASN A 1 81 ? -1.946 -13.028 3.846 1.00 91.88 81 ASN A C 1
ATOM 684 O O . ASN A 1 81 ? -2.686 -13.409 4.747 1.00 91.88 81 ASN A O 1
ATOM 688 N N . SER A 1 82 ? -0.962 -12.147 4.052 1.00 93.31 82 SER A N 1
ATOM 689 C CA . SER A 1 82 ? -0.659 -11.608 5.384 1.00 93.31 82 SER A CA 1
ATOM 690 C C . SER A 1 82 ? -1.813 -10.771 5.951 1.00 93.31 82 SER A C 1
ATOM 692 O O . SER A 1 82 ? -2.060 -10.803 7.155 1.00 93.31 82 SER A O 1
ATOM 694 N N . PHE A 1 83 ? -2.540 -10.033 5.104 1.00 94.19 83 PHE A N 1
ATOM 695 C CA . PHE A 1 83 ? -3.758 -9.326 5.510 1.00 94.19 83 PHE A CA 1
ATOM 696 C C . PHE A 1 83 ? -4.870 -10.301 5.894 1.00 94.19 83 PHE A C 1
ATOM 698 O O . PHE A 1 83 ? -5.423 -10.185 6.984 1.00 94.19 83 PHE A O 1
ATOM 705 N N . ILE A 1 84 ? -5.158 -11.287 5.041 1.00 94.81 84 ILE A N 1
ATOM 706 C CA . ILE A 1 84 ? -6.218 -12.282 5.269 1.00 94.81 84 ILE A CA 1
ATOM 707 C C . ILE A 1 84 ? -5.967 -13.056 6.573 1.00 94.81 84 ILE A C 1
ATOM 709 O O . ILE A 1 84 ? -6.861 -13.175 7.411 1.00 94.81 84 ILE A O 1
ATOM 713 N N . GLU A 1 85 ? -4.740 -13.534 6.783 1.00 93.81 85 GLU A N 1
ATOM 714 C CA . GLU A 1 85 ? -4.341 -14.231 8.012 1.00 93.81 85 GLU A CA 1
ATOM 715 C C . GLU A 1 85 ? -4.417 -13.313 9.241 1.00 93.81 85 GLU A C 1
ATOM 717 O O . GLU A 1 85 ? -4.889 -13.726 10.304 1.00 93.81 85 GLU A O 1
ATOM 722 N N . GLY A 1 86 ? -3.995 -12.052 9.102 1.00 92.81 86 GLY A N 1
ATOM 723 C CA . GLY A 1 86 ? -4.071 -11.054 10.167 1.00 92.81 86 GLY A CA 1
ATOM 724 C C . GLY A 1 86 ? -5.505 -10.757 10.608 1.00 92.81 86 GLY A C 1
ATOM 725 O O . GLY A 1 86 ? -5.776 -10.694 11.807 1.00 92.81 86 GLY A O 1
ATOM 726 N N . LEU A 1 87 ? -6.441 -10.644 9.662 1.00 93.50 87 LEU A N 1
ATOM 727 C CA . LEU A 1 87 ? -7.866 -10.432 9.945 1.00 93.50 87 LEU A CA 1
ATOM 728 C C . LEU A 1 87 ? -8.501 -11.645 10.629 1.00 93.50 87 LEU A C 1
ATOM 730 O O . LEU A 1 87 ? -9.197 -11.491 11.632 1.00 93.50 87 LEU A O 1
ATOM 734 N N . GLN A 1 88 ? -8.197 -12.859 10.160 1.00 93.31 88 GLN A N 1
ATOM 735 C CA . GLN A 1 88 ? -8.633 -14.090 10.830 1.00 93.31 88 GLN A CA 1
ATOM 736 C C . GLN A 1 88 ? -8.107 -14.161 12.264 1.00 93.31 88 GLN A C 1
ATOM 738 O O . GLN A 1 88 ? -8.817 -14.575 13.179 1.00 93.31 88 GLN A O 1
ATOM 743 N N . ARG A 1 89 ? -6.862 -13.735 12.484 1.00 92.25 89 ARG A N 1
ATOM 744 C CA . ARG A 1 89 ? -6.266 -13.694 13.817 1.00 92.25 89 ARG A CA 1
ATOM 745 C C . ARG A 1 89 ? -6.949 -12.671 14.724 1.00 92.25 89 ARG A C 1
ATOM 747 O O . ARG A 1 89 ? -7.241 -13.009 15.865 1.00 92.25 89 ARG A O 1
ATOM 754 N N . ILE A 1 90 ? -7.240 -11.471 14.221 1.00 90.88 90 ILE A N 1
ATOM 755 C CA . ILE A 1 90 ? -8.019 -10.445 14.935 1.00 90.88 90 ILE A CA 1
ATOM 756 C C . ILE A 1 90 ? -9.372 -11.012 15.379 1.00 90.88 90 ILE A C 1
ATOM 758 O O . ILE A 1 90 ? -9.738 -10.863 16.543 1.00 90.88 90 ILE A O 1
ATOM 762 N N . GLN A 1 91 ? -10.071 -11.710 14.480 1.00 90.44 91 GLN A N 1
ATOM 763 C CA . GLN A 1 91 ? -11.353 -12.346 14.776 1.00 90.44 91 GLN A CA 1
ATOM 764 C C . GLN A 1 91 ? -11.220 -13.451 15.836 1.00 90.44 91 GLN A C 1
ATOM 766 O O . GLN A 1 91 ? -11.983 -13.474 16.798 1.00 90.44 91 GLN A O 1
ATOM 771 N N . ASN A 1 92 ? -10.242 -14.348 15.686 1.00 91.25 92 ASN A N 1
ATOM 772 C CA . ASN A 1 92 ? -10.028 -15.475 16.600 1.00 91.25 92 ASN A CA 1
ATOM 773 C C . ASN A 1 92 ? -9.587 -15.039 18.005 1.00 91.25 92 ASN A C 1
ATOM 775 O O . ASN A 1 92 ? -9.890 -15.718 18.983 1.00 91.25 92 ASN A O 1
ATOM 779 N N . GLU A 1 93 ? -8.839 -13.940 18.104 1.00 90.81 93 GLU A N 1
ATOM 780 C CA . GLU A 1 93 ? -8.371 -13.367 19.371 1.00 90.81 93 GLU A CA 1
ATOM 781 C C . GLU A 1 93 ? -9.369 -12.358 19.977 1.00 90.81 93 GLU A C 1
ATOM 783 O O . GLU A 1 93 ? -9.058 -11.749 21.000 1.00 90.81 93 GLU A O 1
ATOM 788 N N . GLU A 1 94 ? -10.552 -12.179 19.371 1.00 89.00 94 GLU A N 1
ATOM 789 C CA . GLU A 1 94 ? -11.596 -11.230 19.797 1.00 89.00 94 GLU A CA 1
ATOM 790 C C . GLU A 1 94 ? -11.065 -9.793 19.985 1.00 89.00 94 GLU A C 1
ATOM 792 O O . GLU A 1 94 ? -11.484 -9.048 20.878 1.00 89.00 94 GLU A O 1
ATOM 797 N N . LEU A 1 95 ? -10.109 -9.386 19.143 1.00 88.62 95 LEU A N 1
ATOM 798 C CA . LEU A 1 95 ? -9.552 -8.038 19.186 1.00 88.62 95 LEU A CA 1
ATOM 799 C C . LEU A 1 95 ? -10.558 -7.042 18.609 1.00 88.62 95 LEU A C 1
ATOM 801 O O . LEU A 1 95 ? -11.212 -7.309 17.601 1.00 88.62 95 LEU A O 1
ATOM 805 N N . LYS A 1 96 ? -10.648 -5.853 19.216 1.00 87.81 96 LYS A N 1
ATOM 806 C CA . LYS A 1 96 ? -11.422 -4.757 18.621 1.00 87.81 96 LYS A CA 1
ATOM 807 C C . LYS A 1 96 ? -10.833 -4.411 17.258 1.00 87.81 96 LYS A C 1
ATOM 809 O O . LYS A 1 96 ? -9.615 -4.304 17.121 1.00 87.81 96 LYS A O 1
ATOM 814 N N . PHE A 1 97 ? -11.695 -4.214 16.277 1.00 90.62 97 PHE A N 1
ATOM 815 C CA . PHE A 1 97 ? -11.300 -3.860 14.928 1.00 90.62 97 PHE A CA 1
ATOM 816 C C . PHE A 1 97 ? -12.344 -2.930 14.333 1.00 90.62 97 PHE A C 1
ATOM 818 O O . PHE A 1 97 ? -13.526 -3.271 14.295 1.00 90.62 97 PHE A O 1
ATOM 825 N N . GLU A 1 98 ? -11.912 -1.751 13.909 1.00 91.44 98 GLU A N 1
ATOM 826 C CA . GLU A 1 98 ? -12.798 -0.707 13.409 1.00 91.44 98 GLU A CA 1
ATOM 827 C C . GLU A 1 98 ? -12.141 0.003 12.229 1.00 91.44 98 GLU A C 1
ATOM 829 O O . GLU A 1 98 ? -10.978 0.400 12.304 1.00 91.44 98 GLU A O 1
ATOM 834 N N . LYS A 1 99 ? -12.900 0.165 11.144 1.00 93.12 99 LYS A N 1
ATOM 835 C CA . LYS A 1 99 ? -12.559 1.060 10.043 1.00 93.12 99 LYS A CA 1
ATOM 836 C C . LYS A 1 99 ? -13.113 2.446 10.356 1.00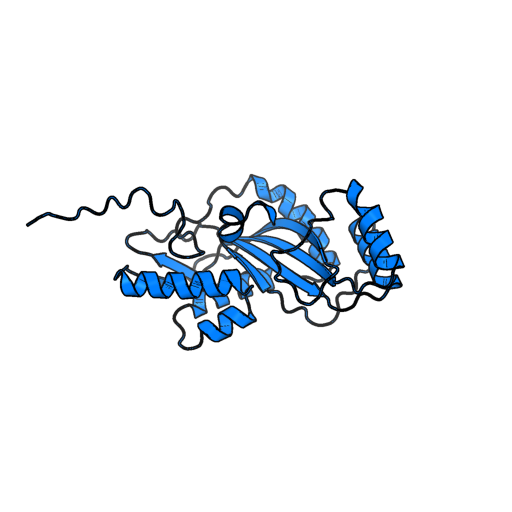 93.12 99 LYS A C 1
ATOM 838 O O . LYS A 1 99 ? -14.296 2.582 10.656 1.00 93.12 99 LYS A O 1
ATOM 843 N N . ILE A 1 100 ? -12.271 3.461 10.229 1.00 93.12 100 ILE A N 1
ATOM 844 C CA . ILE A 1 100 ? -12.645 4.869 10.333 1.00 93.12 100 ILE A CA 1
ATOM 845 C C . ILE A 1 100 ? -12.510 5.509 8.963 1.00 93.12 100 ILE A C 1
ATOM 847 O O . ILE A 1 100 ? -11.507 5.304 8.280 1.00 93.12 100 ILE A O 1
ATOM 851 N N . VAL A 1 101 ? -13.511 6.307 8.603 1.00 93.94 101 VAL A N 1
ATOM 852 C CA . VAL A 1 101 ? -13.464 7.233 7.474 1.00 93.94 101 VAL A CA 1
ATOM 853 C C . VAL A 1 101 ? -13.672 8.632 8.041 1.00 93.94 101 VAL A C 1
ATOM 855 O O . VAL A 1 101 ? -14.714 8.902 8.636 1.00 93.94 101 VAL A O 1
ATOM 858 N N . ASP A 1 102 ? -12.669 9.491 7.903 1.00 93.81 102 ASP A N 1
ATOM 859 C CA . ASP A 1 102 ? -12.696 10.881 8.355 1.00 93.81 102 ASP A CA 1
ATOM 860 C C . ASP A 1 102 ? -12.580 11.811 7.143 1.00 93.81 102 ASP A C 1
ATOM 862 O O . ASP A 1 102 ? -11.483 12.143 6.694 1.00 93.81 102 ASP A O 1
ATOM 866 N N . ASP A 1 103 ? -13.725 12.223 6.598 1.00 91.31 103 ASP A N 1
ATOM 867 C CA . ASP A 1 103 ? -13.786 13.095 5.419 1.00 91.31 103 ASP A CA 1
ATOM 868 C C . ASP A 1 103 ? -13.226 14.512 5.667 1.00 91.31 103 ASP A C 1
ATOM 870 O O . ASP A 1 103 ? -13.038 15.260 4.707 1.00 91.31 103 ASP A O 1
ATOM 874 N N . GLU A 1 104 ? -12.934 14.894 6.919 1.00 92.81 104 GLU A N 1
ATOM 875 C CA . GLU A 1 104 ? -12.236 16.149 7.235 1.00 92.81 104 GLU A CA 1
ATOM 876 C C . GLU A 1 104 ? -10.708 16.022 7.085 1.00 92.81 104 GLU A C 1
ATOM 878 O O . GLU A 1 104 ? -9.999 17.033 7.074 1.00 92.81 104 GLU A O 1
ATOM 883 N N . THR A 1 105 ? -10.181 14.801 6.937 1.00 92.50 105 THR A N 1
ATOM 884 C CA . THR A 1 105 ? -8.748 14.565 6.732 1.00 92.50 105 THR A CA 1
ATOM 885 C C . THR A 1 105 ? -8.311 15.047 5.350 1.00 92.50 105 THR A C 1
ATOM 887 O O . THR A 1 105 ? -8.672 14.475 4.323 1.00 92.50 105 THR A O 1
ATOM 890 N N . GLU A 1 106 ? -7.453 16.069 5.325 1.00 93.44 106 GLU A N 1
ATOM 891 C CA . GLU A 1 106 ? -6.746 16.477 4.110 1.00 93.44 106 GLU A CA 1
ATOM 892 C C . GLU A 1 106 ? -5.705 15.413 3.732 1.00 93.44 106 GLU A C 1
ATOM 894 O O . GLU A 1 106 ? -4.716 15.199 4.444 1.00 93.44 106 GLU A O 1
ATOM 899 N N . GLU A 1 107 ? -5.947 14.729 2.616 1.00 94.38 107 GLU A N 1
ATOM 900 C CA . GLU A 1 107 ? -5.095 13.652 2.119 1.00 94.38 107 GLU A CA 1
ATOM 901 C C . GLU A 1 107 ? -3.799 14.201 1.527 1.00 94.38 107 GLU A C 1
ATOM 903 O O . GLU A 1 107 ? -3.783 15.235 0.860 1.00 94.38 107 GLU A O 1
ATOM 908 N N . GLN A 1 108 ? -2.689 13.511 1.781 1.00 94.69 108 GLN A N 1
ATOM 909 C CA . GLN A 1 108 ? -1.364 13.955 1.348 1.00 94.69 108 GLN A CA 1
ATOM 910 C C . GLN A 1 108 ? -0.501 12.761 0.960 1.00 94.69 108 GLN A C 1
ATOM 912 O O . GLN A 1 108 ? -0.598 11.687 1.558 1.00 94.69 108 GLN A O 1
ATOM 917 N N . ILE A 1 109 ? 0.402 12.965 0.004 1.00 94.12 109 ILE A N 1
ATOM 918 C CA . ILE A 1 109 ? 1.359 11.950 -0.427 1.00 94.12 109 ILE A CA 1
ATOM 919 C C . ILE A 1 109 ? 2.765 12.529 -0.555 1.00 94.12 109 ILE A C 1
ATOM 921 O O . ILE A 1 109 ? 2.972 13.587 -1.135 1.00 94.12 109 ILE A O 1
ATOM 925 N N . TYR A 1 110 ? 3.748 11.796 -0.032 1.00 94.56 110 TYR A N 1
ATOM 926 C CA . TYR A 1 110 ? 5.167 12.098 -0.200 1.00 94.56 110 TYR A CA 1
ATOM 927 C C . TYR A 1 110 ? 5.897 10.874 -0.736 1.00 94.56 110 TYR A C 1
ATOM 929 O O . TYR A 1 110 ? 5.988 9.845 -0.066 1.00 94.56 110 TYR A O 1
ATOM 937 N N . PHE A 1 111 ? 6.465 10.977 -1.932 1.00 91.56 111 PHE A N 1
ATOM 938 C CA . PHE A 1 111 ? 7.254 9.891 -2.509 1.00 91.56 111 PHE A CA 1
ATOM 939 C C . PHE A 1 111 ? 8.581 9.733 -1.767 1.00 91.56 111 PHE A C 1
ATOM 941 O O . PHE A 1 111 ? 9.328 10.692 -1.584 1.00 91.56 111 PHE A O 1
ATOM 948 N N . THR A 1 112 ? 8.882 8.509 -1.336 1.00 90.25 112 THR A N 1
ATOM 949 C CA . THR A 1 112 ? 10.073 8.209 -0.534 1.00 90.25 112 THR A CA 1
ATOM 950 C C . THR A 1 112 ? 11.240 7.733 -1.376 1.00 90.25 112 THR A C 1
ATOM 952 O O . THR A 1 112 ? 12.385 8.067 -1.084 1.00 90.25 112 THR A O 1
ATOM 955 N N . ASP A 1 113 ? 10.958 6.920 -2.389 1.00 85.69 113 ASP A N 1
ATOM 956 C CA . ASP A 1 113 ? 11.958 6.321 -3.263 1.00 85.69 113 ASP A CA 1
ATOM 957 C C . ASP A 1 113 ? 11.307 5.769 -4.537 1.00 85.69 113 ASP A C 1
ATOM 959 O O . ASP A 1 113 ? 10.104 5.516 -4.589 1.00 85.69 113 ASP A O 1
ATOM 963 N N . MET A 1 114 ? 12.125 5.577 -5.567 1.00 80.81 114 MET A N 1
ATOM 964 C CA . MET A 1 114 ? 11.728 5.007 -6.849 1.00 80.81 114 MET A CA 1
ATOM 965 C C . MET A 1 114 ? 12.811 4.016 -7.269 1.00 80.81 114 MET A C 1
ATOM 967 O O . MET A 1 114 ? 13.969 4.401 -7.433 1.00 80.81 114 MET A O 1
ATOM 971 N N . ASN A 1 115 ? 12.438 2.751 -7.438 1.00 76.75 115 ASN A N 1
ATOM 972 C CA . ASN A 1 115 ? 13.349 1.678 -7.822 1.00 76.75 115 ASN A CA 1
ATOM 973 C C . ASN A 1 115 ? 12.852 1.023 -9.101 1.00 76.75 115 ASN A C 1
ATOM 975 O O . ASN A 1 115 ? 11.658 0.796 -9.264 1.00 76.75 115 ASN A O 1
ATOM 979 N N . ILE A 1 116 ? 13.770 0.659 -9.984 1.00 71.44 116 ILE A N 1
ATOM 980 C CA . ILE A 1 116 ? 13.454 -0.198 -11.120 1.00 71.44 116 ILE A CA 1
ATOM 981 C C . ILE A 1 116 ? 14.117 -1.559 -10.854 1.00 71.44 116 ILE A C 1
ATOM 983 O O . ILE A 1 116 ? 15.238 -1.645 -10.338 1.00 71.44 116 ILE A O 1
ATOM 987 N N . PHE A 1 117 ? 13.417 -2.630 -11.193 1.00 70.75 117 PHE A N 1
ATOM 988 C CA . PHE A 1 117 ? 13.866 -4.008 -11.062 1.00 70.75 117 PHE A CA 1
ATOM 989 C C . PHE A 1 117 ? 13.824 -4.690 -12.419 1.00 70.75 117 PHE A C 1
ATOM 991 O O . PHE A 1 117 ? 13.079 -4.285 -13.308 1.00 70.75 117 PHE A O 1
ATOM 998 N N . VAL A 1 118 ? 14.645 -5.722 -12.574 1.00 64.38 118 VAL A N 1
ATOM 999 C CA . VAL A 1 118 ? 14.705 -6.514 -13.795 1.00 64.38 118 VAL A CA 1
ATOM 1000 C C . VAL A 1 118 ? 14.687 -7.985 -13.393 1.00 64.38 118 VAL A C 1
ATOM 1002 O O . VAL A 1 118 ? 15.466 -8.391 -12.532 1.00 64.38 118 VAL A O 1
ATOM 1005 N N . ASN A 1 119 ? 13.793 -8.767 -13.987 1.00 64.44 119 ASN A N 1
ATOM 1006 C CA . ASN A 1 119 ? 13.606 -10.181 -13.693 1.00 64.44 119 ASN A CA 1
ATOM 1007 C C . ASN A 1 119 ? 13.696 -11.000 -14.987 1.00 64.44 119 ASN A C 1
ATOM 1009 O O . ASN A 1 119 ? 13.101 -10.635 -15.986 1.00 64.44 119 ASN A O 1
ATOM 1013 N N . VAL A 1 120 ? 14.427 -12.110 -14.955 1.00 58.62 120 VAL A N 1
ATOM 1014 C CA . VAL A 1 120 ? 14.620 -13.052 -16.074 1.00 58.62 120 VAL A CA 1
ATOM 1015 C C . VAL A 1 120 ? 13.623 -14.221 -16.071 1.00 58.62 120 VAL A C 1
ATOM 1017 O O . VAL A 1 120 ? 13.708 -15.116 -16.904 1.00 58.62 120 VAL A O 1
ATOM 1020 N N . ASN A 1 121 ? 12.679 -14.267 -15.123 1.00 57.34 121 ASN A N 1
ATOM 1021 C CA . ASN A 1 121 ? 11.728 -15.371 -15.012 1.00 57.34 121 ASN A CA 1
ATOM 1022 C C . ASN A 1 121 ? 10.308 -14.894 -14.658 1.00 57.34 121 ASN A C 1
ATOM 1024 O O . ASN A 1 121 ? 10.047 -14.425 -13.548 1.00 57.34 121 ASN A O 1
ATOM 1028 N N . ARG A 1 122 ? 9.380 -15.073 -15.609 1.00 53.34 122 ARG A N 1
ATOM 1029 C CA . ARG A 1 122 ? 7.958 -14.692 -15.510 1.00 53.34 122 ARG A CA 1
ATOM 1030 C C . ARG A 1 122 ? 7.181 -15.425 -14.409 1.00 53.34 122 ARG A C 1
ATOM 1032 O O . ARG A 1 122 ? 6.173 -14.915 -13.941 1.00 53.34 122 ARG A O 1
ATOM 1039 N N . ASN A 1 123 ? 7.655 -16.589 -13.963 1.00 48.69 123 ASN A N 1
ATOM 1040 C CA . ASN A 1 123 ? 6.907 -17.477 -13.062 1.00 48.69 123 ASN A CA 1
ATOM 1041 C C . ASN A 1 123 ? 7.275 -17.338 -11.577 1.00 48.69 123 ASN A C 1
ATOM 1043 O O . ASN A 1 123 ? 6.890 -18.186 -10.771 1.00 48.69 123 ASN A O 1
ATOM 1047 N N . VAL A 1 124 ? 8.055 -16.325 -11.203 1.00 50.97 124 VAL A N 1
ATOM 1048 C CA . VAL A 1 124 ? 8.612 -16.214 -9.851 1.00 50.97 124 VAL A CA 1
ATOM 1049 C C . VAL A 1 124 ? 7.967 -15.053 -9.101 1.00 50.97 124 VAL A C 1
ATOM 1051 O O . VAL A 1 124 ? 7.772 -13.977 -9.666 1.00 50.97 124 VAL A O 1
ATOM 1054 N N . SER A 1 125 ? 7.633 -15.289 -7.827 1.00 52.41 125 SER A N 1
ATOM 1055 C CA . SER A 1 125 ? 7.087 -14.283 -6.912 1.00 52.41 125 SER A CA 1
ATOM 1056 C C . SER A 1 125 ? 7.930 -13.009 -6.934 1.00 52.41 125 SER A C 1
ATOM 1058 O O . SER A 1 125 ? 9.156 -13.058 -7.059 1.00 52.41 125 SER A O 1
ATOM 1060 N N . LEU A 1 126 ? 7.267 -11.867 -6.733 1.00 55.12 126 LEU A N 1
ATOM 1061 C CA . LEU A 1 126 ? 7.873 -10.532 -6.709 1.00 55.12 126 LEU A CA 1
ATOM 1062 C C . LEU A 1 126 ? 9.021 -10.375 -5.696 1.00 55.12 126 LEU A C 1
ATOM 1064 O O . LEU A 1 126 ? 9.826 -9.449 -5.756 1.00 55.12 126 LEU A O 1
ATOM 1068 N N . PHE A 1 127 ? 9.098 -11.319 -4.766 1.00 51.09 127 PHE A N 1
ATOM 1069 C CA . PHE A 1 127 ? 10.067 -11.394 -3.691 1.00 51.09 127 PHE A CA 1
ATOM 1070 C C . PHE A 1 127 ? 11.258 -12.301 -3.981 1.00 51.09 127 PHE A C 1
ATOM 1072 O O . PHE A 1 127 ? 12.070 -12.470 -3.095 1.00 51.09 127 PHE A O 1
ATOM 1079 N N . ASP A 1 128 ? 11.399 -12.892 -5.162 1.00 50.31 128 ASP A N 1
ATOM 1080 C CA . ASP A 1 128 ? 12.558 -13.741 -5.483 1.00 50.31 128 ASP A CA 1
ATOM 1081 C C . ASP A 1 128 ? 13.538 -13.029 -6.440 1.00 50.31 128 ASP A C 1
ATOM 1083 O O . ASP A 1 128 ? 14.299 -13.653 -7.180 1.00 50.31 128 ASP A O 1
ATOM 1087 N N . HIS A 1 129 ? 13.503 -11.695 -6.468 1.00 54.72 129 HIS A N 1
ATOM 1088 C CA . HIS A 1 129 ? 14.226 -10.876 -7.440 1.00 54.72 129 HIS A CA 1
ATOM 1089 C C . HIS A 1 129 ? 15.636 -10.469 -6.977 1.00 54.72 129 HIS A C 1
ATOM 1091 O O . HIS A 1 129 ? 15.864 -10.125 -5.817 1.00 54.72 129 HIS A O 1
ATOM 1097 N N . GLU A 1 130 ? 16.593 -10.410 -7.914 1.00 47.34 130 GLU A N 1
ATOM 1098 C CA . GLU A 1 130 ? 17.846 -9.673 -7.710 1.00 47.34 130 GLU A CA 1
ATOM 1099 C C . GLU A 1 130 ? 17.616 -8.175 -7.981 1.00 47.34 130 GLU A C 1
ATOM 1101 O O . GLU A 1 130 ? 17.350 -7.761 -9.108 1.00 47.34 130 GLU A O 1
ATOM 1106 N N . ILE A 1 131 ? 17.798 -7.330 -6.962 1.00 50.78 131 ILE A N 1
ATOM 1107 C CA . ILE A 1 131 ? 17.828 -5.868 -7.119 1.00 50.78 131 ILE A CA 1
ATOM 1108 C C . ILE A 1 131 ? 19.034 -5.478 -7.984 1.00 50.78 131 ILE A C 1
ATOM 1110 O O . ILE A 1 131 ? 20.189 -5.716 -7.602 1.00 50.78 131 ILE A O 1
ATOM 1114 N N . LEU A 1 132 ? 18.780 -4.869 -9.145 1.00 49.12 132 LEU A N 1
ATOM 1115 C CA . LEU A 1 132 ? 19.824 -4.557 -10.126 1.00 49.12 132 LEU A CA 1
ATOM 1116 C C . LEU A 1 132 ? 20.182 -3.068 -10.209 1.00 49.12 132 LEU A C 1
ATOM 1118 O O . LEU A 1 132 ? 21.332 -2.757 -10.511 1.00 49.12 132 LEU A O 1
ATOM 1122 N N . LEU A 1 133 ? 19.275 -2.141 -9.881 1.00 45.47 133 LEU A N 1
ATOM 1123 C CA . LEU A 1 133 ? 19.483 -0.732 -10.255 1.00 45.47 133 LEU A CA 1
ATOM 1124 C C . LEU A 1 133 ? 20.054 0.180 -9.165 1.00 45.47 133 LEU A C 1
ATOM 1126 O O . LEU A 1 133 ? 20.586 1.235 -9.492 1.00 45.47 133 LEU A O 1
ATOM 1130 N N . ASN A 1 134 ? 20.152 -0.294 -7.920 1.00 43.56 134 ASN A N 1
ATOM 1131 C CA . ASN A 1 134 ? 20.957 0.376 -6.884 1.00 43.56 134 ASN A CA 1
ATOM 1132 C C . ASN A 1 134 ? 22.430 -0.086 -6.871 1.00 43.56 134 ASN A C 1
ATOM 1134 O O . ASN A 1 134 ? 23.205 0.299 -5.996 1.00 43.56 134 ASN A O 1
ATOM 1138 N N . LYS A 1 135 ? 22.839 -0.927 -7.834 1.00 50.94 135 LYS A N 1
ATOM 1139 C CA . LYS A 1 135 ? 24.211 -1.439 -7.975 1.00 50.94 135 LYS A CA 1
ATOM 1140 C C . LYS A 1 135 ? 24.652 -1.357 -9.443 1.00 50.94 135 LYS A C 1
ATOM 1142 O O . LYS A 1 135 ? 24.573 -2.370 -10.138 1.00 50.94 135 LYS A O 1
ATOM 1147 N N . PRO A 1 136 ? 25.171 -0.207 -9.922 1.00 48.19 136 PRO A N 1
ATOM 1148 C CA . PRO A 1 136 ? 25.576 -0.022 -11.326 1.00 48.19 136 PRO A CA 1
ATOM 1149 C C . PRO A 1 136 ? 26.537 -1.111 -11.834 1.00 48.19 136 PRO A C 1
ATOM 1151 O O . PRO A 1 136 ? 26.494 -1.500 -12.998 1.00 48.19 136 PRO A O 1
ATOM 1154 N N . ASN A 1 137 ? 27.323 -1.705 -10.935 1.00 52.97 137 ASN A N 1
ATOM 1155 C CA . ASN A 1 137 ? 28.248 -2.803 -11.228 1.00 52.97 137 ASN A CA 1
ATOM 1156 C C . ASN A 1 137 ? 27.564 -4.105 -11.696 1.00 52.97 137 ASN A C 1
ATOM 1158 O O . ASN A 1 137 ? 28.247 -4.995 -12.197 1.00 52.97 137 ASN A O 1
ATOM 1162 N N . LYS A 1 138 ? 26.241 -4.251 -11.533 1.00 53.56 138 LYS A N 1
ATOM 1163 C CA . LYS A 1 138 ? 25.486 -5.423 -12.002 1.00 53.56 138 LYS A CA 1
ATOM 1164 C C . LYS A 1 138 ? 24.877 -5.249 -13.402 1.00 53.56 138 LYS A C 1
ATOM 1166 O O . LYS A 1 138 ? 24.431 -6.239 -13.977 1.00 53.56 138 LYS A O 1
ATOM 1171 N N . PHE A 1 139 ? 24.908 -4.045 -13.982 1.00 58.12 139 PHE A N 1
ATOM 1172 C CA . PHE A 1 139 ? 24.359 -3.759 -15.316 1.00 58.12 139 PHE A CA 1
ATOM 1173 C C . PHE A 1 139 ? 24.920 -4.665 -16.436 1.00 58.12 139 PHE A C 1
ATOM 1175 O O . PHE A 1 139 ? 24.124 -5.175 -17.225 1.00 58.12 139 PHE A O 1
ATOM 1182 N N . PRO A 1 140 ? 26.235 -4.987 -16.473 1.00 59.16 140 PRO A N 1
ATOM 1183 C CA . PRO A 1 140 ? 26.794 -5.883 -17.491 1.00 59.16 140 PRO A CA 1
ATOM 1184 C C . PRO A 1 140 ? 26.191 -7.298 -17.481 1.00 59.16 140 PRO A C 1
ATOM 1186 O O . PRO A 1 140 ? 26.065 -7.930 -18.531 1.00 59.16 140 PRO A O 1
ATOM 1189 N N . LYS A 1 141 ? 25.783 -7.795 -16.303 1.00 61.94 141 LYS A N 1
ATOM 1190 C CA . LYS A 1 141 ? 25.150 -9.116 -16.147 1.00 61.94 141 LYS A CA 1
ATOM 1191 C C . LYS A 1 141 ? 23.760 -9.133 -16.789 1.00 61.94 141 LYS A C 1
ATOM 1193 O O . LYS A 1 141 ? 23.424 -10.083 -17.480 1.00 61.94 141 LYS A O 1
ATOM 1198 N N . VAL A 1 142 ? 22.992 -8.054 -16.628 1.00 58.00 142 VAL A N 1
ATOM 1199 C CA . VAL A 1 142 ? 21.654 -7.898 -17.229 1.00 58.00 142 VAL A CA 1
ATOM 1200 C C . VAL A 1 142 ? 21.739 -7.838 -18.747 1.00 58.00 142 VAL A C 1
ATOM 1202 O O . VAL A 1 142 ? 21.009 -8.539 -19.439 1.00 58.00 142 VAL A O 1
ATOM 1205 N N . THR A 1 143 ? 22.678 -7.051 -19.274 1.00 59.59 143 THR A N 1
ATOM 1206 C CA . THR A 1 143 ? 22.891 -6.956 -20.723 1.00 59.59 143 THR A CA 1
ATOM 1207 C C . THR A 1 143 ? 23.341 -8.281 -21.335 1.00 59.59 143 THR A C 1
ATOM 1209 O O . THR A 1 143 ? 22.980 -8.578 -22.473 1.00 59.59 143 THR A O 1
ATOM 1212 N N . ALA A 1 144 ? 24.092 -9.098 -20.587 1.00 62.09 144 ALA A N 1
ATOM 1213 C CA . ALA A 1 144 ? 24.500 -10.427 -21.029 1.00 62.09 144 ALA A CA 1
ATOM 1214 C C . ALA A 1 144 ? 23.315 -11.406 -21.098 1.00 62.09 144 ALA A C 1
ATOM 1216 O O . ALA A 1 144 ? 23.170 -12.074 -22.116 1.00 62.09 144 ALA A O 1
ATOM 1217 N N . LEU A 1 145 ? 22.450 -11.437 -20.076 1.00 61.78 145 LEU A N 1
ATOM 1218 C CA . LEU A 1 145 ? 21.228 -12.262 -20.061 1.00 61.78 145 LEU A CA 1
ATOM 1219 C C . LEU A 1 145 ? 20.288 -11.880 -21.218 1.00 61.78 145 LEU A C 1
ATOM 1221 O O . LEU A 1 145 ? 19.805 -12.734 -21.954 1.00 61.78 145 LEU A O 1
ATOM 1225 N N . PHE A 1 146 ? 20.143 -10.577 -21.472 1.00 59.41 146 PHE A N 1
ATOM 1226 C CA . PHE A 1 146 ? 19.358 -10.060 -22.594 1.00 59.41 146 PHE A CA 1
ATOM 1227 C C . PHE A 1 146 ? 19.922 -10.477 -23.964 1.00 59.41 146 PHE A C 1
ATOM 1229 O O . PHE A 1 146 ? 19.182 -10.838 -24.876 1.00 59.41 146 PHE A O 1
ATOM 1236 N N . SER A 1 147 ? 21.252 -10.483 -24.105 1.00 61.91 147 SER A N 1
ATOM 1237 C CA . SER A 1 147 ? 21.936 -10.902 -25.341 1.00 61.91 147 SER A CA 1
ATOM 1238 C C . SER A 1 147 ? 21.820 -12.408 -25.612 1.00 61.91 147 SER A C 1
ATOM 1240 O O . SER A 1 147 ? 22.072 -12.846 -26.732 1.00 61.91 147 SER A O 1
ATOM 1242 N N . GLN A 1 148 ? 21.447 -13.197 -24.602 1.00 65.56 148 GLN A N 1
ATOM 1243 C CA . GLN A 1 148 ? 21.216 -14.640 -24.704 1.00 65.56 148 GLN A CA 1
ATOM 1244 C C . GLN A 1 148 ? 19.767 -14.984 -25.086 1.00 65.56 148 GLN A C 1
ATOM 1246 O O . GLN A 1 148 ? 19.450 -16.159 -25.251 1.00 65.56 148 GLN A O 1
ATOM 1251 N N . GLY A 1 149 ? 18.906 -13.977 -25.283 1.00 61.97 149 GLY A N 1
ATOM 1252 C CA . GLY A 1 149 ? 17.511 -14.170 -25.678 1.00 61.97 149 GLY A CA 1
ATOM 1253 C C . GLY A 1 149 ? 16.584 -14.554 -24.525 1.00 61.97 149 GLY A C 1
ATOM 1254 O O . GLY A 1 149 ? 15.483 -15.031 -24.786 1.00 61.97 149 GLY A O 1
ATOM 1255 N N . GLU A 1 150 ? 17.007 -14.364 -23.271 1.00 63.97 150 GLU A N 1
ATOM 1256 C CA . GLU A 1 150 ? 16.122 -14.565 -22.123 1.00 63.97 150 GLU A CA 1
ATOM 1257 C C . GLU A 1 150 ? 15.031 -13.489 -22.080 1.00 63.97 150 GLU A C 1
ATOM 1259 O O . GLU A 1 150 ? 15.289 -12.300 -22.298 1.00 63.97 150 GLU A O 1
ATOM 1264 N N . GLU A 1 151 ? 13.800 -13.908 -21.780 1.00 62.28 151 GLU A N 1
ATOM 1265 C CA . GLU A 1 151 ? 12.698 -12.983 -21.540 1.00 62.28 151 GLU A CA 1
ATOM 1266 C C . GLU A 1 151 ? 12.936 -12.234 -20.233 1.00 62.28 151 GLU A C 1
ATOM 1268 O O . GLU A 1 151 ? 13.041 -12.821 -19.156 1.00 62.28 151 GLU A O 1
ATOM 1273 N N . ILE A 1 152 ? 13.011 -10.912 -20.340 1.00 63.78 152 ILE A N 1
ATOM 1274 C CA . ILE A 1 152 ? 13.279 -10.033 -19.217 1.00 63.78 152 ILE A CA 1
ATOM 1275 C C . ILE A 1 152 ? 12.054 -9.161 -18.949 1.00 63.78 152 ILE A C 1
ATOM 1277 O O . ILE A 1 152 ? 11.624 -8.387 -19.800 1.00 63.78 152 ILE A O 1
ATOM 1281 N N . MET A 1 153 ? 11.528 -9.258 -17.734 1.00 65.19 153 MET A N 1
ATOM 1282 C CA . MET A 1 153 ? 10.537 -8.346 -17.183 1.00 65.19 153 MET A CA 1
ATOM 1283 C C . MET A 1 153 ? 11.226 -7.170 -16.506 1.00 65.19 153 MET A C 1
ATOM 1285 O O . MET A 1 153 ? 12.231 -7.333 -15.812 1.00 65.19 153 MET A O 1
ATOM 1289 N N . VAL A 1 154 ? 10.652 -5.983 -16.664 1.00 67.38 154 VAL A N 1
ATOM 1290 C CA . VAL A 1 154 ? 11.083 -4.784 -15.947 1.00 67.38 154 VAL A CA 1
ATOM 1291 C C . VAL A 1 154 ? 9.947 -4.330 -15.053 1.00 67.38 154 VAL A C 1
ATOM 1293 O O . VAL A 1 154 ? 8.819 -4.146 -15.510 1.00 67.38 154 VAL A O 1
ATOM 1296 N N . CYS A 1 155 ? 10.262 -4.119 -13.783 1.00 72.75 155 CYS A N 1
ATOM 1297 C CA . CYS A 1 155 ? 9.308 -3.643 -12.797 1.00 72.75 155 CYS A CA 1
ATOM 1298 C C . CYS A 1 155 ? 9.708 -2.239 -12.360 1.00 72.75 155 CYS A C 1
ATOM 1300 O O . CYS A 1 155 ? 10.886 -1.974 -12.123 1.00 72.75 155 CYS A O 1
ATOM 1302 N N . LEU A 1 156 ? 8.737 -1.349 -12.198 1.00 76.50 156 LEU A N 1
ATOM 1303 C CA . LEU A 1 156 ? 8.943 -0.062 -11.541 1.00 76.50 156 LEU A CA 1
ATOM 1304 C C . LEU A 1 156 ? 8.235 -0.106 -10.193 1.00 76.50 156 LEU A C 1
ATOM 1306 O O . LEU A 1 156 ? 7.041 -0.379 -10.140 1.00 76.50 156 LEU A O 1
ATOM 1310 N N . SER A 1 157 ? 8.960 0.189 -9.119 1.00 84.19 157 SER A N 1
ATOM 1311 C CA . SER A 1 157 ? 8.408 0.353 -7.782 1.00 84.19 157 SER A CA 1
ATOM 1312 C C . SER A 1 157 ? 8.568 1.774 -7.280 1.00 84.19 157 SER A C 1
ATOM 1314 O O . SER A 1 157 ? 9.612 2.404 -7.458 1.00 84.19 157 SER A O 1
ATOM 1316 N N . ILE A 1 158 ? 7.535 2.242 -6.594 1.00 86.62 158 ILE A N 1
ATOM 1317 C CA . ILE A 1 158 ? 7.479 3.558 -5.977 1.00 86.62 158 ILE A CA 1
ATOM 1318 C C . ILE A 1 158 ? 7.123 3.362 -4.507 1.00 86.62 158 ILE A C 1
ATOM 1320 O O . ILE A 1 158 ? 6.142 2.694 -4.185 1.00 86.62 158 ILE A O 1
ATOM 1324 N N . GLY A 1 159 ? 7.939 3.916 -3.617 1.00 92.00 159 GLY A N 1
ATOM 1325 C CA . GLY A 1 159 ? 7.604 4.067 -2.207 1.00 92.00 159 GLY A CA 1
ATOM 1326 C C . GLY A 1 159 ? 6.946 5.422 -1.965 1.00 92.00 159 GLY A C 1
ATOM 1327 O O . GLY A 1 159 ? 7.398 6.433 -2.504 1.00 92.00 159 GLY A O 1
ATOM 1328 N N . ALA A 1 160 ? 5.908 5.450 -1.139 1.00 94.56 160 ALA A N 1
ATOM 1329 C CA . ALA A 1 160 ? 5.187 6.655 -0.761 1.00 94.56 160 ALA A CA 1
ATOM 1330 C C . ALA A 1 160 ? 4.841 6.648 0.732 1.00 94.56 160 ALA A C 1
ATOM 1332 O O . ALA A 1 160 ? 4.702 5.597 1.353 1.00 94.56 160 ALA A O 1
ATOM 1333 N N . LEU A 1 161 ? 4.703 7.832 1.312 1.00 96.25 161 LEU A N 1
ATOM 1334 C CA . LEU A 1 161 ? 4.019 8.066 2.574 1.00 96.25 161 LEU A CA 1
ATOM 1335 C C . LEU A 1 161 ? 2.667 8.682 2.262 1.00 96.25 161 LEU A C 1
ATOM 1337 O O . LEU A 1 161 ? 2.636 9.734 1.633 1.00 96.25 161 LEU A O 1
ATOM 1341 N N . ILE A 1 162 ? 1.588 8.046 2.703 1.00 96.06 162 ILE A N 1
ATOM 1342 C CA . ILE A 1 162 ? 0.219 8.472 2.414 1.00 96.06 162 ILE A CA 1
ATOM 1343 C C . ILE A 1 162 ? -0.480 8.820 3.725 1.00 96.06 162 ILE A C 1
ATOM 1345 O O . ILE A 1 162 ? -0.592 7.968 4.607 1.00 96.06 162 ILE A O 1
ATOM 1349 N N . LYS A 1 163 ? -0.940 10.066 3.846 1.00 95.56 163 LYS A N 1
ATOM 1350 C CA . LYS A 1 163 ? -1.951 10.479 4.821 1.00 95.56 163 LYS A CA 1
ATOM 1351 C C . LYS A 1 163 ? -3.306 10.231 4.174 1.00 95.56 163 LYS A C 1
ATOM 1353 O O . LYS A 1 163 ? -3.589 10.782 3.113 1.00 95.56 163 LYS A O 1
ATOM 1358 N N . SER A 1 164 ? -4.083 9.352 4.789 1.00 93.44 164 SER A N 1
ATOM 1359 C CA . SER A 1 164 ? -5.321 8.809 4.238 1.00 93.44 164 SER A CA 1
ATOM 1360 C C . SER A 1 164 ? -6.490 9.170 5.134 1.00 93.44 164 SER A C 1
ATOM 1362 O O . SER A 1 164 ? -6.370 9.125 6.360 1.00 93.44 164 SER A O 1
ATOM 1364 N N . LYS A 1 165 ? -7.637 9.454 4.519 1.00 94.38 165 LYS A N 1
ATOM 1365 C CA . LYS A 1 165 ? -8.901 9.612 5.244 1.00 94.38 165 LYS A CA 1
ATOM 1366 C C . LYS A 1 165 ? -9.478 8.301 5.776 1.00 94.38 165 LYS A C 1
ATOM 1368 O O . LYS A 1 165 ? -10.390 8.327 6.596 1.00 94.38 165 LYS A O 1
ATOM 1373 N N . VAL A 1 166 ? -8.976 7.158 5.305 1.00 93.00 166 VAL A N 1
ATOM 1374 C CA . VAL A 1 166 ? -9.397 5.826 5.745 1.00 93.00 166 VAL A CA 1
ATOM 1375 C C . VAL A 1 166 ? -8.324 5.250 6.662 1.00 93.00 166 VAL A C 1
ATOM 1377 O O . VAL A 1 166 ? -7.135 5.243 6.351 1.00 93.00 166 VAL A O 1
ATOM 1380 N N . SER A 1 167 ? -8.717 4.765 7.832 1.00 92.56 167 SER A N 1
ATOM 1381 C CA . SER A 1 167 ? -7.783 4.207 8.809 1.00 92.56 167 SER A CA 1
ATOM 1382 C C . SER A 1 167 ? -8.373 3.019 9.543 1.00 92.56 167 SER A C 1
ATOM 1384 O O . SER A 1 167 ? -9.588 2.863 9.627 1.00 92.56 167 SER A O 1
ATOM 1386 N N . LEU A 1 168 ? -7.503 2.184 10.107 1.00 91.50 168 LEU A N 1
ATOM 1387 C CA . LEU A 1 168 ? -7.913 1.043 10.920 1.00 91.50 168 LEU A CA 1
ATOM 1388 C C . LEU A 1 168 ? -7.512 1.270 12.371 1.00 91.50 168 LEU A C 1
ATOM 1390 O O . LEU A 1 168 ? -6.343 1.515 12.666 1.00 91.50 168 LEU A O 1
ATOM 1394 N N . ILE A 1 169 ? -8.452 1.099 13.291 1.00 89.06 169 ILE A N 1
ATOM 1395 C CA . ILE A 1 169 ? -8.153 0.895 14.704 1.00 89.06 169 ILE A CA 1
ATOM 1396 C C . ILE A 1 169 ? -8.106 -0.605 14.972 1.00 89.06 169 ILE A C 1
ATOM 1398 O O . ILE A 1 169 ? -9.022 -1.350 14.630 1.00 89.06 169 ILE A O 1
ATOM 1402 N N . ILE A 1 170 ? -7.041 -1.036 15.648 1.00 86.12 170 ILE A N 1
ATOM 1403 C CA . ILE A 1 170 ? -6.899 -2.397 16.164 1.00 86.12 170 ILE A CA 1
ATOM 1404 C C . ILE A 1 170 ? -6.716 -2.315 17.682 1.00 86.12 170 ILE A C 1
ATOM 1406 O O . ILE A 1 170 ? -5.812 -1.631 18.175 1.00 86.12 170 ILE A O 1
ATOM 1410 N N . SER A 1 171 ? -7.541 -3.048 18.423 1.00 83.44 171 SER A N 1
ATOM 1411 C CA . SER A 1 171 ? -7.590 -3.087 19.887 1.00 83.44 171 SER A CA 1
ATOM 1412 C C . SER A 1 171 ? -7.890 -1.708 20.501 1.00 83.44 171 SER A C 1
ATOM 1414 O O . SER A 1 171 ? -8.803 -1.022 20.058 1.00 83.44 171 SER A O 1
ATOM 1416 N N . ASP A 1 172 ? -7.157 -1.291 21.540 1.00 78.06 172 ASP A N 1
ATOM 1417 C CA . ASP A 1 172 ? -7.378 -0.017 22.245 1.00 78.06 172 ASP A CA 1
ATOM 1418 C C . ASP A 1 172 ? -6.503 1.131 21.701 1.00 78.06 172 ASP A C 1
ATOM 1420 O O . ASP A 1 172 ? -6.131 2.057 22.430 1.00 78.06 172 ASP A O 1
ATOM 1424 N N . GLN A 1 173 ? -6.099 1.054 20.430 1.00 79.81 173 GLN A N 1
ATOM 1425 C CA . GLN A 1 173 ? -5.303 2.109 19.805 1.00 79.81 173 GLN A CA 1
ATOM 1426 C C . GLN A 1 173 ? -6.168 3.343 19.529 1.00 79.81 173 GLN A C 1
ATOM 1428 O O . GLN A 1 173 ? -7.343 3.238 19.193 1.00 79.81 173 GLN A O 1
ATOM 1433 N N . LYS A 1 174 ? -5.584 4.532 19.704 1.00 81.69 174 LYS A N 1
ATOM 1434 C CA . LYS A 1 174 ? -6.262 5.792 19.391 1.00 81.69 174 LYS A CA 1
ATOM 1435 C C . LYS A 1 174 ? -6.091 6.109 17.914 1.00 81.69 174 LYS A C 1
ATOM 1437 O O . LYS A 1 174 ? -4.978 5.996 17.405 1.00 81.69 174 LYS A O 1
ATOM 1442 N N . TYR A 1 175 ? -7.171 6.554 17.283 1.00 83.88 175 TYR A N 1
ATOM 1443 C CA . TYR A 1 175 ? -7.107 7.179 15.971 1.00 83.88 175 TYR A CA 1
ATOM 1444 C C . TYR A 1 175 ? -6.343 8.501 16.040 1.00 83.88 175 TYR A C 1
ATOM 1446 O O . TYR A 1 175 ? -6.508 9.279 16.984 1.00 83.88 175 TYR A O 1
ATOM 1454 N N . GLU A 1 176 ? -5.505 8.739 15.038 1.00 86.62 176 GLU A N 1
ATOM 1455 C CA . GLU A 1 176 ? -4.784 9.990 14.853 1.00 86.62 176 GLU A CA 1
ATOM 1456 C C . GLU A 1 176 ? -4.783 10.321 13.345 1.00 86.62 176 GLU A C 1
ATOM 1458 O O . GLU A 1 176 ? -4.061 9.660 12.597 1.00 86.62 176 GLU A O 1
ATOM 1463 N N . PRO A 1 177 ? -5.557 11.326 12.890 1.00 84.56 177 PRO A N 1
ATOM 1464 C CA . PRO A 1 177 ? -5.740 11.636 11.461 1.00 84.56 177 PRO A CA 1
ATOM 1465 C C . PRO A 1 177 ? -4.460 12.132 10.774 1.00 84.56 177 PRO A C 1
ATOM 1467 O O . PRO A 1 177 ? -4.318 12.072 9.560 1.00 84.56 177 PRO A O 1
ATOM 1470 N N . GLU A 1 178 ? -3.482 12.596 11.553 1.00 86.94 178 GLU A N 1
ATOM 1471 C CA . GLU A 1 178 ? -2.200 13.123 11.063 1.00 86.94 178 GLU A CA 1
ATOM 1472 C C . GLU A 1 178 ? -1.164 12.038 10.730 1.00 86.94 178 GLU A C 1
ATOM 1474 O O . GLU A 1 178 ? -0.000 12.335 10.447 1.00 86.94 178 GLU A O 1
ATOM 1479 N N . ASN A 1 179 ? -1.553 10.768 10.813 1.00 88.81 179 ASN A N 1
ATOM 1480 C CA . ASN A 1 179 ? -0.650 9.654 10.597 1.00 88.81 179 ASN A CA 1
ATOM 1481 C C . ASN A 1 179 ? -0.469 9.348 9.109 1.00 88.81 179 ASN A C 1
ATOM 1483 O O . ASN A 1 179 ? -1.424 9.191 8.354 1.00 88.81 179 ASN A O 1
ATOM 1487 N N . PHE A 1 180 ? 0.792 9.193 8.709 1.00 94.69 180 PHE A N 1
ATOM 1488 C CA . PHE A 1 180 ? 1.148 8.689 7.388 1.00 94.69 180 PHE A CA 1
ATOM 1489 C C . PHE A 1 180 ? 1.394 7.185 7.435 1.00 94.69 180 PHE A C 1
ATOM 1491 O O . PHE A 1 180 ? 1.973 6.675 8.396 1.00 94.69 180 PHE A O 1
ATOM 1498 N N . HIS A 1 181 ? 1.067 6.494 6.351 1.00 95.00 181 HIS A N 1
ATOM 1499 C CA . HIS A 1 181 ? 1.394 5.089 6.135 1.00 95.00 181 HIS A CA 1
ATOM 1500 C C . HIS A 1 181 ? 2.421 4.950 5.025 1.00 95.00 181 HIS A C 1
ATOM 1502 O O . HIS A 1 181 ? 2.335 5.624 4.000 1.00 95.00 181 HIS A O 1
ATOM 1508 N N . HIS A 1 182 ? 3.421 4.093 5.228 1.00 95.12 182 HIS A N 1
ATOM 1509 C CA . HIS A 1 182 ? 4.397 3.816 4.174 1.00 95.12 182 HIS A CA 1
ATOM 1510 C C . HIS A 1 182 ? 3.820 2.762 3.243 1.00 95.12 182 HIS A C 1
ATOM 1512 O O . HIS A 1 182 ? 3.580 1.644 3.676 1.00 95.12 182 HIS A O 1
ATOM 1518 N N . VAL A 1 183 ? 3.605 3.098 1.981 1.00 95.44 183 VAL A N 1
ATOM 1519 C CA . VAL A 1 183 ? 3.014 2.193 0.997 1.00 95.44 183 VAL A CA 1
ATOM 1520 C C . VAL A 1 183 ? 3.974 2.059 -0.166 1.00 95.44 183 VAL A C 1
ATOM 1522 O O . VAL A 1 183 ? 4.510 3.049 -0.669 1.00 95.44 183 VAL A O 1
ATOM 1525 N N . ARG A 1 184 ? 4.223 0.824 -0.592 1.00 93.38 184 ARG A N 1
ATOM 1526 C CA . ARG A 1 184 ? 5.021 0.547 -1.779 1.00 93.38 184 ARG A CA 1
ATOM 1527 C C . ARG A 1 184 ? 4.131 -0.010 -2.869 1.00 93.38 184 ARG A C 1
ATOM 1529 O O . ARG A 1 184 ? 3.467 -1.024 -2.678 1.00 93.38 184 ARG A O 1
ATOM 1536 N N . PHE A 1 185 ? 4.200 0.626 -4.025 1.00 88.69 185 PHE A N 1
ATOM 1537 C CA . PHE A 1 185 ? 3.511 0.215 -5.232 1.00 88.69 185 PHE A CA 1
ATOM 1538 C C . PHE A 1 185 ? 4.504 -0.364 -6.223 1.00 88.69 185 PHE A C 1
ATOM 1540 O O . PHE A 1 185 ? 5.700 -0.040 -6.196 1.00 88.69 185 PHE A O 1
ATOM 1547 N N . MET A 1 186 ? 4.006 -1.208 -7.114 1.00 84.12 186 MET A N 1
ATOM 1548 C CA . MET A 1 186 ? 4.779 -1.710 -8.231 1.00 84.12 186 MET A CA 1
ATOM 1549 C C . MET A 1 186 ? 3.911 -1.975 -9.449 1.00 84.12 186 MET A C 1
ATOM 1551 O O . MET A 1 186 ? 2.798 -2.477 -9.342 1.00 84.12 186 MET A O 1
ATOM 1555 N N . VAL A 1 187 ? 4.468 -1.681 -10.612 1.00 77.62 187 VAL A N 1
ATOM 1556 C CA . VAL A 1 187 ? 3.928 -2.070 -11.908 1.00 77.62 187 VAL A CA 1
ATOM 1557 C C . VAL A 1 187 ? 4.851 -3.097 -12.553 1.00 77.62 187 VAL A C 1
ATOM 1559 O O . VAL A 1 187 ? 6.076 -2.939 -12.549 1.00 77.62 187 VAL A O 1
ATOM 1562 N N . LEU A 1 188 ? 4.236 -4.120 -13.144 1.00 67.19 188 LEU A N 1
ATOM 1563 C CA . LEU A 1 188 ? 4.863 -5.037 -14.087 1.00 67.19 188 LEU A CA 1
ATOM 1564 C C . LEU A 1 188 ? 4.577 -4.543 -15.505 1.00 67.19 188 LEU A C 1
ATOM 1566 O O . LEU A 1 188 ? 3.430 -4.240 -15.829 1.00 67.19 188 LEU A O 1
ATOM 1570 N N . LYS A 1 189 ? 5.610 -4.442 -16.345 1.00 61.34 189 LYS A N 1
ATOM 1571 C CA . LYS A 1 189 ? 5.428 -4.236 -17.784 1.00 61.34 189 LYS A CA 1
ATOM 1572 C C . LYS A 1 189 ? 5.992 -5.445 -18.521 1.00 61.34 189 LYS A C 1
ATOM 1574 O O . LYS A 1 189 ? 7.202 -5.667 -18.505 1.00 61.34 189 LYS A O 1
ATOM 1579 N N . ASP A 1 190 ? 5.099 -6.205 -19.148 1.00 48.91 190 ASP A N 1
ATOM 1580 C CA . ASP A 1 190 ? 5.408 -7.511 -19.744 1.00 48.91 190 ASP A CA 1
ATOM 1581 C C . ASP A 1 190 ? 6.171 -7.436 -21.074 1.00 48.91 190 ASP A C 1
ATOM 1583 O O . ASP A 1 190 ? 6.732 -8.443 -21.516 1.00 48.91 190 ASP A O 1
ATOM 1587 N N . GLU A 1 191 ? 6.244 -6.256 -21.697 1.00 46.09 191 GLU A N 1
ATOM 1588 C CA . GLU A 1 191 ? 6.836 -6.086 -23.024 1.00 46.09 191 GLU A CA 1
ATOM 1589 C C . GLU A 1 191 ? 7.659 -4.794 -23.109 1.00 46.09 191 GLU A C 1
ATOM 1591 O O . GLU A 1 191 ? 7.148 -3.694 -23.340 1.00 46.09 191 GLU A O 1
ATOM 1596 N N . PHE A 1 192 ? 8.973 -4.928 -22.942 1.00 48.91 192 PHE A N 1
ATOM 1597 C CA . PHE A 1 192 ? 9.902 -4.057 -23.648 1.00 48.91 192 PHE A CA 1
ATOM 1598 C C . PHE A 1 192 ? 10.458 -4.858 -24.820 1.00 48.91 192 PHE A C 1
ATOM 1600 O O . PHE A 1 192 ? 11.106 -5.884 -24.615 1.00 48.91 192 PHE A O 1
ATOM 1607 N N . ASP A 1 193 ? 10.239 -4.393 -26.049 1.00 48.41 193 ASP A N 1
ATOM 1608 C CA . ASP A 1 193 ? 11.058 -4.869 -27.156 1.00 48.41 193 ASP A CA 1
ATOM 1609 C C . ASP A 1 193 ? 12.534 -4.479 -26.910 1.00 48.41 193 ASP A C 1
ATOM 1611 O O . ASP A 1 193 ? 12.855 -3.590 -26.108 1.00 48.41 193 ASP A O 1
ATOM 1615 N N . GLN A 1 194 ? 13.468 -5.171 -27.569 1.00 45.78 194 GLN A N 1
ATOM 1616 C CA . GLN A 1 194 ? 14.908 -4.984 -27.338 1.00 45.78 194 GLN A CA 1
ATOM 1617 C C . GLN A 1 194 ? 15.371 -3.527 -27.476 1.00 45.78 194 GLN A C 1
ATOM 1619 O O . GLN A 1 194 ? 16.285 -3.094 -26.773 1.00 45.78 194 GLN A O 1
ATOM 1624 N N . ASN A 1 195 ? 14.708 -2.744 -28.325 1.00 46.97 195 ASN A N 1
ATOM 1625 C CA . ASN A 1 195 ? 15.034 -1.340 -28.543 1.00 46.97 195 ASN A CA 1
ATOM 1626 C C . ASN A 1 195 ? 14.426 -0.421 -27.467 1.00 46.97 195 ASN A C 1
ATOM 1628 O O . ASN A 1 195 ? 15.101 0.500 -27.000 1.00 46.97 195 ASN A O 1
ATOM 1632 N N . GLY A 1 196 ? 13.204 -0.696 -27.011 1.00 51.91 196 GLY A N 1
ATOM 1633 C CA . GLY A 1 196 ? 12.517 0.021 -25.942 1.00 51.91 196 GLY A CA 1
ATOM 1634 C C . GLY A 1 196 ? 13.139 -0.210 -24.566 1.00 51.91 196 GLY A C 1
ATOM 1635 O O . GLY A 1 196 ? 13.190 0.725 -23.770 1.00 51.91 196 GLY A O 1
ATOM 1636 N N . PHE A 1 197 ? 13.692 -1.397 -24.295 1.00 51.78 197 PHE A N 1
ATOM 1637 C CA . PHE A 1 197 ? 14.393 -1.714 -23.040 1.00 51.78 197 PHE A CA 1
ATOM 1638 C C . PHE A 1 197 ? 15.632 -0.833 -22.838 1.00 51.78 197 PHE A C 1
ATOM 1640 O O . PHE A 1 197 ? 15.775 -0.163 -21.812 1.00 51.78 197 PHE A O 1
ATOM 1647 N N . PHE A 1 198 ? 16.516 -0.772 -23.841 1.00 49.91 198 PHE A N 1
ATOM 1648 C CA . PHE A 1 198 ? 17.732 0.038 -23.763 1.00 49.91 198 PHE A CA 1
ATOM 1649 C C . PHE A 1 198 ? 17.450 1.533 -23.831 1.00 49.91 198 PHE A C 1
ATOM 1651 O O . PHE A 1 198 ? 18.187 2.288 -23.203 1.00 49.91 198 PHE A O 1
ATOM 1658 N N . GLN A 1 199 ? 16.411 1.978 -24.545 1.00 50.53 199 GLN A N 1
ATOM 1659 C CA . GLN A 1 199 ? 15.994 3.379 -24.494 1.00 50.53 199 GLN A CA 1
ATOM 1660 C C . GLN A 1 199 ? 15.379 3.747 -23.144 1.00 50.53 199 GLN A C 1
ATOM 1662 O O . GLN A 1 199 ? 15.732 4.786 -22.607 1.00 50.53 199 GLN A O 1
ATOM 1667 N N . THR A 1 200 ? 14.562 2.883 -22.543 1.00 51.00 200 THR A N 1
ATOM 1668 C CA . THR A 1 200 ? 13.939 3.132 -21.232 1.00 51.00 200 THR A CA 1
ATOM 1669 C C . THR A 1 200 ? 14.961 3.103 -20.108 1.00 51.00 200 THR A C 1
ATOM 1671 O O . THR A 1 200 ? 14.951 3.984 -19.256 1.00 51.00 200 THR A O 1
ATOM 1674 N N . LEU A 1 201 ? 15.911 2.164 -20.128 1.00 51.78 201 LEU A N 1
ATOM 1675 C CA . LEU A 1 201 ? 17.029 2.183 -19.189 1.00 51.78 201 LEU A CA 1
ATOM 1676 C C . LEU A 1 201 ? 17.944 3.380 -19.449 1.00 51.78 201 LEU A C 1
ATOM 1678 O O . LEU A 1 201 ? 18.281 4.083 -18.505 1.00 51.78 201 LEU A O 1
ATOM 1682 N N . LYS A 1 202 ? 18.307 3.687 -20.703 1.00 45.75 202 LYS A N 1
ATOM 1683 C CA . LYS A 1 202 ? 19.105 4.890 -21.002 1.00 45.75 202 LYS A CA 1
ATOM 1684 C C . LYS A 1 202 ? 18.397 6.171 -20.574 1.00 45.75 202 LYS A C 1
ATOM 1686 O O . LYS A 1 202 ? 19.083 7.035 -20.065 1.00 45.75 202 LYS A O 1
ATOM 1691 N N . MET A 1 203 ? 17.081 6.282 -20.713 1.00 44.84 203 MET A N 1
ATOM 1692 C CA . MET A 1 203 ? 16.275 7.420 -20.251 1.00 44.84 203 MET A CA 1
ATOM 1693 C C . MET A 1 203 ? 16.137 7.462 -18.723 1.00 44.84 203 MET A C 1
ATOM 1695 O O . MET A 1 203 ? 16.204 8.529 -18.125 1.00 44.84 203 MET A O 1
ATOM 1699 N N . ALA A 1 204 ? 16.008 6.305 -18.066 1.00 46.16 204 ALA A N 1
ATOM 1700 C CA . ALA A 1 204 ? 15.993 6.206 -16.607 1.00 46.16 204 ALA A CA 1
ATOM 1701 C C . ALA A 1 204 ? 17.368 6.523 -15.980 1.00 46.16 204 ALA A C 1
ATOM 1703 O O . ALA A 1 204 ? 17.429 7.018 -14.854 1.00 46.16 204 ALA A O 1
ATOM 1704 N N . PHE A 1 205 ? 18.468 6.267 -16.702 1.00 43.81 205 PHE A N 1
ATOM 1705 C CA . PHE A 1 205 ? 19.847 6.546 -16.278 1.00 43.81 205 PHE A CA 1
ATOM 1706 C C . PHE A 1 205 ? 20.391 7.906 -16.747 1.00 43.81 205 PHE A C 1
ATOM 1708 O O . PHE A 1 205 ? 21.243 8.484 -16.073 1.00 43.81 205 PHE A O 1
ATOM 1715 N N . LEU A 1 206 ? 19.920 8.431 -17.878 1.00 40.91 206 LEU A N 1
ATOM 1716 C CA . LEU A 1 206 ? 20.250 9.754 -18.401 1.00 40.91 206 LEU A CA 1
ATOM 1717 C C . LEU A 1 206 ? 19.039 10.648 -18.175 1.00 40.91 206 LEU A C 1
ATOM 1719 O O . LEU A 1 206 ? 18.145 10.730 -19.011 1.00 40.91 206 LEU A O 1
ATOM 1723 N N . LEU A 1 207 ? 19.040 11.334 -17.034 1.00 42.00 207 LEU A N 1
ATOM 1724 C CA . LEU A 1 207 ? 18.200 12.500 -16.785 1.00 42.00 207 LEU A CA 1
ATOM 1725 C C . LEU A 1 207 ? 18.512 13.572 -17.838 1.00 42.00 207 LEU A C 1
ATOM 1727 O O . LEU A 1 207 ? 19.308 14.474 -17.598 1.00 42.00 207 LEU A O 1
ATOM 1731 N N . ASN A 1 208 ? 17.922 13.451 -19.019 1.00 34.62 208 ASN A N 1
ATOM 1732 C CA . ASN A 1 208 ? 17.708 14.561 -19.922 1.00 34.62 208 ASN A CA 1
ATOM 1733 C C . ASN A 1 208 ? 16.440 14.316 -20.729 1.00 34.62 208 ASN A C 1
ATOM 1735 O O . ASN A 1 208 ? 16.219 13.256 -21.307 1.00 34.62 208 ASN A O 1
ATOM 1739 N N . GLU A 1 209 ? 15.604 15.342 -20.689 1.00 43.09 209 GLU A N 1
ATOM 1740 C CA . GLU A 1 209 ? 14.280 15.462 -21.272 1.00 43.09 209 GLU A CA 1
ATOM 1741 C C . GLU A 1 209 ? 14.198 14.868 -22.686 1.00 43.09 209 GLU A C 1
ATOM 1743 O O . GLU A 1 209 ? 14.819 15.391 -23.614 1.00 43.09 209 GLU A O 1
ATOM 1748 N N . LYS A 1 210 ? 13.384 13.816 -22.860 1.00 32.25 210 LYS A N 1
ATOM 1749 C CA . LYS A 1 210 ? 12.262 13.771 -23.821 1.00 32.25 210 LYS A CA 1
ATOM 1750 C C . LYS A 1 210 ? 11.644 12.375 -23.928 1.00 32.25 210 LYS A C 1
ATOM 1752 O O . LYS A 1 210 ? 12.278 11.447 -24.403 1.00 32.25 210 LYS A O 1
ATOM 1757 N N . GLN A 1 211 ? 10.349 12.324 -23.608 1.00 36.03 211 GLN A N 1
ATOM 1758 C CA . GLN A 1 211 ? 9.361 11.331 -24.053 1.00 36.03 211 GLN A CA 1
ATOM 1759 C C . GLN A 1 211 ? 9.549 9.896 -23.542 1.00 36.03 211 GLN A C 1
ATOM 1761 O O . GLN A 1 211 ? 9.934 8.995 -24.281 1.00 36.03 211 GLN A O 1
ATOM 1766 N N . MET A 1 212 ? 9.146 9.655 -22.292 1.00 36.38 212 MET A N 1
ATOM 1767 C CA . MET A 1 212 ? 8.539 8.367 -21.954 1.00 36.38 212 MET A CA 1
ATOM 1768 C C . MET A 1 212 ? 7.044 8.464 -22.260 1.00 36.38 212 MET A C 1
ATOM 1770 O O . MET A 1 212 ? 6.292 9.056 -21.500 1.00 36.38 212 MET A O 1
ATOM 1774 N N . PHE A 1 213 ? 6.613 7.892 -23.384 1.00 30.91 213 PHE A N 1
ATOM 1775 C CA . PHE A 1 213 ? 5.193 7.622 -23.594 1.00 30.91 213 PHE A CA 1
ATOM 1776 C C . PHE A 1 213 ? 4.824 6.373 -22.787 1.00 30.91 213 PHE A C 1
ATOM 1778 O O . PHE A 1 213 ? 5.141 5.247 -23.178 1.00 30.91 213 PHE A O 1
ATOM 1785 N N . LEU A 1 214 ? 4.170 6.571 -21.644 1.00 34.69 214 LEU A N 1
ATOM 1786 C CA . LEU A 1 214 ? 3.438 5.522 -20.941 1.00 34.69 214 LEU A CA 1
ATOM 1787 C C . LEU A 1 214 ? 1.957 5.669 -21.280 1.00 34.69 214 LEU A C 1
ATOM 1789 O O . LEU A 1 214 ? 1.179 6.273 -20.558 1.00 34.69 214 LEU A O 1
ATOM 1793 N N . GLY A 1 215 ? 1.580 5.106 -22.423 1.00 30.64 215 GLY A N 1
ATOM 1794 C CA . GLY A 1 215 ? 0.191 4.984 -22.831 1.00 30.64 215 GLY A CA 1
ATOM 1795 C C . GLY A 1 215 ? -0.335 3.584 -22.539 1.00 30.64 215 GLY A C 1
ATOM 1796 O O . GLY A 1 215 ? 0.229 2.614 -23.036 1.00 30.64 215 GLY A O 1
ATOM 1797 N N . GLN A 1 216 ? -1.467 3.542 -21.833 1.00 33.28 216 GLN A N 1
ATOM 1798 C CA . GLN A 1 216 ? -2.421 2.429 -21.698 1.00 33.28 216 GLN A CA 1
ATOM 1799 C C . GLN A 1 216 ? -2.174 1.445 -20.533 1.00 33.28 216 GLN A C 1
ATOM 1801 O O . GLN A 1 216 ? -1.645 0.356 -20.703 1.00 33.28 216 GLN A O 1
ATOM 1806 N N . ASN A 1 217 ? -2.636 1.878 -19.350 1.00 43.50 217 ASN A N 1
ATOM 1807 C CA . ASN A 1 217 ? -2.992 1.115 -18.142 1.00 43.50 217 ASN A CA 1
ATOM 1808 C C . ASN A 1 217 ? -2.008 0.053 -17.613 1.00 43.50 217 ASN A C 1
ATOM 1810 O O . ASN A 1 217 ? -2.115 -1.127 -17.941 1.00 43.50 217 ASN A O 1
ATOM 1814 N N . PRO A 1 218 ? -1.155 0.432 -16.650 1.00 49.00 218 PRO A N 1
ATOM 1815 C CA . PRO A 1 218 ? -0.575 -0.515 -15.716 1.00 49.00 218 PRO A CA 1
ATOM 1816 C C . PRO A 1 218 ? -1.454 -0.717 -14.469 1.00 49.00 218 PRO A C 1
ATOM 1818 O O . PRO A 1 218 ? -1.701 0.226 -13.717 1.00 49.00 218 PRO A O 1
ATOM 1821 N N . THR A 1 219 ? -1.874 -1.959 -14.208 1.00 68.75 219 THR A N 1
ATOM 1822 C CA . THR A 1 219 ? -2.427 -2.424 -12.920 1.00 68.75 219 THR A CA 1
ATOM 1823 C C . THR A 1 219 ? -1.340 -2.360 -11.844 1.00 68.75 219 THR A C 1
ATOM 1825 O O . THR A 1 219 ? -0.640 -3.343 -11.590 1.00 68.75 219 THR A O 1
ATOM 1828 N N . TRP A 1 220 ? -1.134 -1.180 -11.257 1.00 77.75 220 TRP A N 1
ATOM 1829 C CA . TRP A 1 220 ? -0.290 -1.021 -10.076 1.00 77.75 220 TRP A CA 1
ATOM 1830 C C . TRP A 1 220 ? -0.762 -1.964 -8.972 1.00 77.75 220 TRP A C 1
ATOM 1832 O O . TRP A 1 220 ? -1.946 -1.999 -8.649 1.00 77.75 220 TRP A O 1
ATOM 1842 N N . LYS A 1 221 ? 0.176 -2.696 -8.375 1.00 85.50 221 LYS A N 1
ATOM 1843 C CA . LYS A 1 221 ? -0.066 -3.523 -7.197 1.00 85.50 221 LYS A CA 1
ATOM 1844 C C . LYS A 1 221 ? 0.547 -2.899 -5.957 1.00 85.50 221 LYS A C 1
ATOM 1846 O O . LYS A 1 221 ? 1.667 -2.387 -6.014 1.00 85.50 221 LYS A O 1
ATOM 1851 N N . ILE A 1 222 ? -0.146 -2.995 -4.828 1.00 90.62 222 ILE A N 1
ATOM 1852 C CA . ILE A 1 222 ? 0.427 -2.691 -3.515 1.00 90.62 222 ILE A CA 1
ATOM 1853 C C . ILE A 1 222 ? 1.278 -3.889 -3.088 1.00 90.62 222 ILE A C 1
ATOM 1855 O O . ILE A 1 222 ? 0.792 -5.014 -2.984 1.00 90.62 222 ILE A O 1
ATOM 1859 N N . ILE A 1 223 ? 2.567 -3.666 -2.859 1.00 89.94 223 ILE A N 1
ATOM 1860 C CA . ILE A 1 223 ? 3.520 -4.736 -2.542 1.00 89.94 223 ILE A CA 1
ATOM 1861 C C . ILE A 1 223 ? 4.054 -4.673 -1.116 1.00 89.94 223 ILE A C 1
ATOM 1863 O O . ILE A 1 223 ? 4.632 -5.648 -0.653 1.00 89.94 223 ILE A O 1
ATOM 1867 N N . ASP A 1 224 ? 3.877 -3.556 -0.411 1.00 92.31 224 ASP A N 1
ATOM 1868 C CA . ASP A 1 224 ? 4.157 -3.471 1.023 1.00 92.31 224 ASP A CA 1
ATOM 1869 C C . ASP A 1 224 ? 3.372 -2.319 1.663 1.00 92.31 224 ASP A C 1
ATOM 1871 O O . ASP A 1 224 ? 3.163 -1.284 1.025 1.00 92.31 224 ASP A O 1
ATOM 1875 N N . ILE A 1 225 ? 2.982 -2.488 2.926 1.00 94.62 225 ILE A N 1
ATOM 1876 C CA . ILE A 1 225 ? 2.356 -1.455 3.76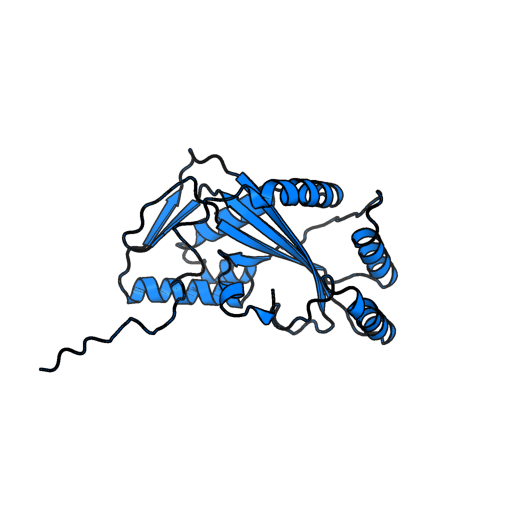1 1.00 94.62 225 ILE A CA 1
ATOM 1877 C C . ILE A 1 225 ? 3.070 -1.436 5.117 1.00 94.62 225 ILE A C 1
ATOM 1879 O O . ILE A 1 225 ? 3.363 -2.470 5.714 1.00 94.62 225 ILE A O 1
ATOM 1883 N N . ASP A 1 226 ? 3.420 -0.242 5.585 1.00 93.62 226 ASP A N 1
ATOM 1884 C CA . ASP A 1 226 ? 4.142 0.056 6.823 1.00 93.62 226 ASP A CA 1
ATOM 1885 C C . ASP A 1 226 ? 5.422 -0.765 7.028 1.00 93.62 226 ASP A C 1
ATOM 1887 O O . ASP A 1 226 ? 5.834 -1.121 8.150 1.00 93.62 226 ASP A O 1
ATOM 1891 N N . LYS A 1 227 ? 6.093 -1.015 5.897 1.00 90.00 227 LYS A N 1
ATOM 1892 C CA . LYS A 1 227 ? 7.336 -1.784 5.795 1.00 90.00 227 LYS A CA 1
ATOM 1893 C C . LYS A 1 227 ? 7.187 -3.185 6.380 1.00 90.00 227 LYS A C 1
ATOM 1895 O O . LYS A 1 227 ? 8.123 -3.690 7.006 1.00 90.00 227 LYS A O 1
ATOM 1900 N N . TYR A 1 228 ? 5.991 -3.760 6.310 1.00 90.56 228 TYR A N 1
ATOM 1901 C CA . TYR A 1 228 ? 5.678 -5.037 6.928 1.00 90.56 228 TYR A CA 1
ATOM 1902 C C . TYR A 1 228 ? 6.504 -6.155 6.297 1.00 90.56 228 TYR A C 1
ATOM 1904 O O . TYR A 1 228 ? 7.283 -6.813 6.993 1.00 90.56 228 TYR A O 1
ATOM 1912 N N . LEU A 1 229 ? 6.415 -6.311 4.977 1.00 84.62 229 LEU A N 1
ATOM 1913 C CA . LEU A 1 229 ? 7.178 -7.312 4.244 1.00 84.62 229 LEU A CA 1
ATOM 1914 C C . LEU A 1 229 ? 8.660 -6.951 4.191 1.00 84.62 229 LEU A C 1
ATOM 1916 O O . LEU A 1 229 ? 9.487 -7.854 4.291 1.00 84.62 229 LEU A O 1
ATOM 1920 N N . GLN A 1 230 ? 9.026 -5.666 4.167 1.00 82.31 230 GLN A N 1
ATOM 1921 C CA . GLN A 1 230 ? 10.427 -5.255 4.291 1.00 82.31 230 GLN A CA 1
ATOM 1922 C C . GLN A 1 230 ? 11.073 -5.697 5.613 1.00 82.31 230 GLN A C 1
ATOM 1924 O O . GLN A 1 230 ? 12.242 -6.077 5.631 1.00 82.31 230 GLN A O 1
ATOM 1929 N N . LYS A 1 231 ? 10.338 -5.674 6.729 1.00 83.75 231 LYS A N 1
ATOM 1930 C CA . LYS A 1 231 ? 10.850 -6.160 8.022 1.00 83.75 231 LYS A CA 1
ATOM 1931 C C . LYS A 1 231 ? 10.972 -7.683 8.058 1.00 83.75 231 LYS A C 1
ATOM 1933 O O . LYS A 1 231 ? 11.877 -8.191 8.713 1.00 83.75 231 LYS A O 1
ATOM 1938 N N . GLN A 1 232 ? 10.067 -8.397 7.390 1.00 76.12 232 GLN A N 1
ATOM 1939 C CA . GLN A 1 232 ? 10.081 -9.862 7.343 1.00 76.12 232 GLN A CA 1
ATOM 1940 C C . GLN A 1 232 ? 11.111 -10.412 6.354 1.00 76.12 232 GLN A C 1
ATOM 1942 O O . GLN A 1 232 ? 11.717 -11.451 6.611 1.00 76.12 232 GLN A O 1
ATOM 1947 N N . TYR A 1 233 ? 11.334 -9.703 5.249 1.00 72.25 233 TYR A N 1
ATOM 1948 C CA . TYR A 1 233 ? 12.192 -10.134 4.153 1.00 72.25 233 TYR A CA 1
ATOM 1949 C C . TYR A 1 233 ? 13.120 -9.002 3.675 1.00 72.25 233 TYR A C 1
ATOM 1951 O O . TYR A 1 233 ? 13.038 -8.572 2.522 1.00 72.25 233 TYR A O 1
ATOM 1959 N N . PRO A 1 234 ? 14.029 -8.507 4.535 1.00 68.12 234 PRO A N 1
ATOM 1960 C CA . PRO A 1 234 ? 14.866 -7.343 4.232 1.00 68.12 234 PRO A CA 1
ATOM 1961 C C . PRO A 1 234 ? 15.789 -7.539 3.022 1.00 68.12 234 PRO A C 1
ATOM 1963 O O . PRO A 1 234 ? 16.225 -6.565 2.426 1.00 68.12 234 PRO A O 1
ATOM 1966 N N . GLN A 1 235 ? 16.088 -8.781 2.638 1.00 59.22 235 GLN A N 1
ATOM 1967 C CA . GLN A 1 235 ? 16.935 -9.102 1.489 1.00 59.22 235 GLN A CA 1
ATOM 1968 C C . GLN A 1 235 ? 16.326 -8.736 0.123 1.00 59.22 235 GLN A C 1
ATOM 1970 O O . GLN A 1 235 ? 17.052 -8.748 -0.871 1.00 59.22 235 GLN A O 1
ATOM 1975 N N . PHE A 1 236 ? 15.025 -8.431 0.066 1.00 59.16 236 PHE A N 1
ATOM 1976 C CA . PHE A 1 236 ? 14.300 -8.159 -1.181 1.00 59.16 236 PHE A CA 1
ATOM 1977 C C . PHE A 1 236 ? 13.943 -6.679 -1.386 1.00 59.16 236 PHE A C 1
ATOM 1979 O O . PHE A 1 236 ? 13.302 -6.355 -2.384 1.00 59.16 236 PHE A O 1
ATOM 1986 N N . PHE A 1 237 ? 14.372 -5.789 -0.482 1.00 58.72 237 PHE A N 1
ATOM 1987 C CA . PHE A 1 237 ? 14.069 -4.353 -0.516 1.00 58.72 237 PHE A CA 1
ATOM 1988 C C . PHE A 1 237 ? 15.322 -3.476 -0.493 1.00 58.72 237 PHE A C 1
ATOM 1990 O O . PHE A 1 237 ? 16.320 -3.858 0.158 1.00 58.72 237 PHE A O 1
#